Protein AF-A0A954LK54-F1 (afdb_monomer_lite)

Radius of gyration: 28.15 Å; chains: 1; bounding box: 48×77×93 Å

Structure (mmCIF, N/CA/C/O backbone):
data_AF-A0A954LK54-F1
#
_entry.id   AF-A0A954LK54-F1
#
loop_
_atom_site.group_PDB
_atom_site.id
_atom_site.type_symbol
_atom_site.label_atom_id
_atom_site.label_alt_id
_atom_site.label_comp_id
_atom_site.label_asym_id
_atom_site.label_entity_id
_atom_site.label_seq_id
_atom_site.pdbx_PDB_ins_code
_atom_site.Cartn_x
_atom_site.Cartn_y
_atom_site.Cartn_z
_atom_site.occupancy
_atom_site.B_iso_or_equiv
_atom_site.auth_seq_id
_atom_site.auth_comp_id
_atom_site.auth_asym_id
_atom_site.auth_atom_id
_atom_site.pdbx_PDB_model_num
ATOM 1 N N . MET A 1 1 ? 18.512 -19.298 -7.635 1.00 60.25 1 MET A N 1
ATOM 2 C CA . MET A 1 1 ? 17.999 -18.985 -6.277 1.00 60.25 1 MET A CA 1
ATOM 3 C C . MET A 1 1 ? 18.438 -17.614 -5.749 1.00 60.25 1 MET A C 1
ATOM 5 O O . MET A 1 1 ? 17.585 -16.906 -5.239 1.00 60.25 1 MET A O 1
ATOM 9 N N . LYS A 1 2 ? 19.701 -17.177 -5.917 1.00 61.19 2 LYS A N 1
ATOM 10 C CA . LYS A 1 2 ? 20.172 -15.851 -5.442 1.00 61.19 2 LYS A CA 1
ATOM 11 C C . LYS A 1 2 ? 19.396 -14.643 -6.014 1.00 61.19 2 LYS A C 1
ATOM 13 O O . LYS A 1 2 ? 19.168 -13.689 -5.288 1.00 61.19 2 LYS A O 1
ATOM 18 N N . ALA A 1 3 ? 18.924 -14.715 -7.264 1.00 64.56 3 ALA A N 1
ATOM 19 C CA . ALA A 1 3 ? 18.187 -13.621 -7.914 1.00 64.56 3 ALA A CA 1
ATOM 20 C C . ALA A 1 3 ? 16.801 -13.330 -7.298 1.00 64.56 3 ALA A C 1
ATOM 22 O O . ALA A 1 3 ? 16.331 -12.202 -7.368 1.00 64.56 3 ALA A O 1
ATOM 23 N N . LEU A 1 4 ? 16.160 -14.323 -6.669 1.00 76.50 4 LEU A N 1
ATOM 24 C CA . LEU A 1 4 ? 14.852 -14.148 -6.021 1.00 76.50 4 LEU A CA 1
ATOM 25 C C . LEU A 1 4 ? 14.972 -13.746 -4.546 1.00 76.50 4 LEU A C 1
ATOM 27 O O . LEU A 1 4 ? 14.024 -13.210 -3.984 1.00 76.50 4 LEU A O 1
ATOM 31 N N . ALA A 1 5 ? 16.135 -13.955 -3.924 1.00 85.19 5 ALA A N 1
ATOM 32 C CA . ALA A 1 5 ? 16.342 -13.639 -2.513 1.00 85.19 5 ALA A CA 1
ATOM 33 C C . ALA A 1 5 ? 16.221 -12.133 -2.234 1.00 85.19 5 ALA A C 1
ATOM 35 O O . ALA A 1 5 ? 15.639 -11.742 -1.227 1.00 85.19 5 ALA A O 1
ATOM 36 N N . LEU A 1 6 ? 16.726 -11.292 -3.143 1.00 87.31 6 LEU A N 1
ATOM 37 C CA . LEU A 1 6 ? 16.702 -9.842 -2.970 1.00 87.31 6 LEU A CA 1
ATOM 38 C C . LEU A 1 6 ? 15.274 -9.255 -3.078 1.00 87.31 6 LEU A C 1
ATOM 40 O O . LEU A 1 6 ? 14.872 -8.551 -2.153 1.00 87.31 6 LEU A O 1
ATOM 44 N N . PRO A 1 7 ? 14.451 -9.583 -4.098 1.00 87.00 7 PRO A N 1
ATOM 45 C CA . PRO A 1 7 ? 13.038 -9.190 -4.118 1.00 87.00 7 PRO A CA 1
ATOM 46 C C . PRO A 1 7 ? 12.243 -9.686 -2.906 1.00 87.00 7 PRO A C 1
ATOM 48 O O . PRO A 1 7 ? 11.434 -8.939 -2.360 1.00 87.00 7 PRO A O 1
ATOM 51 N N . ILE A 1 8 ? 12.489 -10.921 -2.451 1.00 88.12 8 ILE A N 1
ATOM 52 C CA . ILE A 1 8 ? 11.821 -11.477 -1.264 1.00 88.12 8 ILE A CA 1
ATOM 53 C C . ILE A 1 8 ? 12.203 -10.685 -0.008 1.00 88.12 8 ILE A C 1
ATOM 55 O O . ILE A 1 8 ? 11.331 -10.363 0.796 1.00 88.12 8 ILE A O 1
ATOM 59 N N . LEU A 1 9 ? 13.477 -10.314 0.145 1.00 90.31 9 LEU A N 1
ATOM 60 C CA . LEU A 1 9 ? 13.936 -9.473 1.251 1.00 90.31 9 LEU A CA 1
ATOM 61 C C . LEU A 1 9 ? 13.203 -8.121 1.269 1.00 90.31 9 LEU A C 1
ATOM 63 O O . LEU A 1 9 ? 12.693 -7.711 2.311 1.00 90.31 9 LEU A O 1
ATOM 67 N N . PHE A 1 10 ? 13.097 -7.449 0.118 1.00 88.56 10 PHE A N 1
ATOM 68 C CA . PHE A 1 10 ? 12.367 -6.181 0.008 1.00 88.56 10 PHE A CA 1
ATOM 69 C C . PHE A 1 10 ? 10.858 -6.340 0.238 1.00 88.56 10 PHE A C 1
ATOM 71 O O . PHE A 1 10 ? 10.233 -5.460 0.836 1.00 88.56 10 PHE A O 1
ATOM 78 N N . ALA A 1 11 ? 10.270 -7.465 -0.174 1.00 87.81 11 ALA A N 1
ATOM 79 C CA . ALA A 1 11 ? 8.874 -7.783 0.110 1.00 87.81 11 ALA A CA 1
ATOM 80 C C . ALA A 1 11 ? 8.631 -7.969 1.618 1.00 87.81 11 ALA A C 1
ATOM 82 O O . ALA A 1 11 ? 7.672 -7.415 2.155 1.00 87.81 11 ALA A O 1
ATOM 83 N N . ILE A 1 12 ? 9.530 -8.664 2.324 1.00 90.19 12 ILE A N 1
ATOM 84 C CA . ILE A 1 12 ? 9.482 -8.791 3.789 1.00 90.19 12 ILE A CA 1
ATOM 85 C C . ILE A 1 12 ? 9.647 -7.419 4.449 1.00 90.19 12 ILE A C 1
ATOM 87 O O . ILE A 1 12 ? 8.868 -7.073 5.334 1.00 90.19 12 ILE A O 1
ATOM 91 N N . GLY A 1 13 ? 10.605 -6.606 3.995 1.00 89.06 13 GLY A N 1
ATOM 92 C CA . GLY A 1 13 ? 10.783 -5.236 4.486 1.00 89.06 13 GLY A CA 1
ATOM 93 C C . GLY A 1 13 ? 9.519 -4.391 4.320 1.00 89.06 13 GLY A C 1
ATOM 94 O O . GLY A 1 13 ? 9.099 -3.701 5.246 1.00 89.06 13 GLY A O 1
ATOM 95 N N . THR A 1 14 ? 8.852 -4.519 3.174 1.00 87.56 14 THR A N 1
ATOM 96 C CA . THR A 1 14 ? 7.575 -3.855 2.895 1.00 87.56 14 THR A CA 1
ATOM 97 C C . THR A 1 14 ? 6.485 -4.338 3.855 1.00 87.56 14 THR A C 1
ATOM 99 O O . THR A 1 14 ? 5.801 -3.513 4.461 1.00 87.56 14 THR A O 1
ATOM 102 N N . ALA A 1 15 ? 6.362 -5.651 4.068 1.00 86.69 15 ALA A N 1
ATOM 103 C CA . ALA A 1 15 ? 5.414 -6.218 5.026 1.00 86.69 15 ALA A CA 1
ATOM 104 C C . ALA A 1 15 ? 5.668 -5.723 6.462 1.00 86.69 15 ALA A C 1
ATOM 106 O O . ALA A 1 15 ? 4.717 -5.403 7.172 1.00 86.69 15 ALA A O 1
ATOM 107 N N . LEU A 1 16 ? 6.932 -5.588 6.877 1.00 88.88 16 LEU A N 1
ATOM 108 C CA . LEU A 1 16 ? 7.299 -5.044 8.187 1.00 88.88 16 LEU A CA 1
ATOM 109 C C . LEU A 1 16 ? 6.927 -3.562 8.318 1.00 88.88 16 LEU A C 1
ATOM 111 O O . LEU A 1 16 ? 6.295 -3.176 9.302 1.00 88.88 16 LEU A O 1
ATOM 115 N N . CYS A 1 17 ? 7.261 -2.735 7.324 1.00 89.00 17 CYS A N 1
ATOM 116 C CA . CYS A 1 17 ? 6.918 -1.311 7.325 1.00 89.00 17 CYS A CA 1
ATOM 117 C C . CYS A 1 17 ? 5.400 -1.094 7.413 1.00 89.00 17 CYS A C 1
ATOM 119 O O . CYS A 1 17 ? 4.932 -0.316 8.247 1.00 89.00 17 CYS A O 1
ATOM 121 N N . TRP A 1 18 ? 4.622 -1.815 6.604 1.00 85.88 18 TRP A N 1
ATOM 122 C CA . TRP A 1 18 ? 3.161 -1.720 6.612 1.00 85.88 18 TRP A CA 1
ATOM 123 C C . TRP A 1 18 ? 2.516 -2.366 7.845 1.00 85.88 18 TRP A C 1
ATOM 125 O O . TRP A 1 18 ? 1.518 -1.853 8.350 1.00 85.88 18 TRP A O 1
AT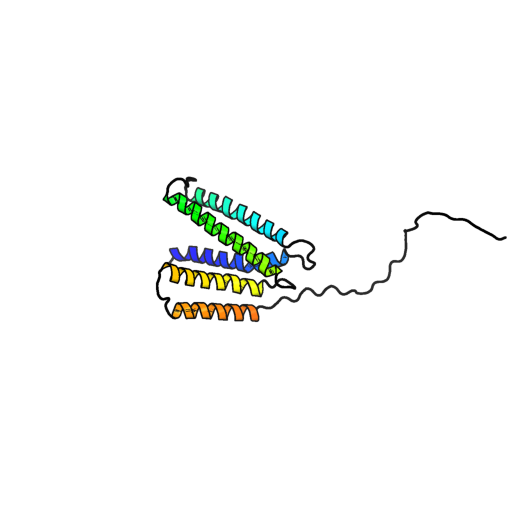OM 135 N N . GLY A 1 19 ? 3.098 -3.436 8.388 1.00 83.44 19 GLY A N 1
ATOM 136 C CA . GLY A 1 19 ? 2.654 -4.029 9.651 1.00 83.44 19 GLY A CA 1
ATOM 137 C C . GLY A 1 19 ? 2.826 -3.068 10.834 1.00 83.44 19 GLY A C 1
ATOM 138 O O . GLY A 1 19 ? 1.915 -2.904 11.647 1.00 83.44 19 GLY A O 1
ATOM 139 N N . CYS A 1 20 ? 3.959 -2.362 10.895 1.00 85.50 20 CYS A N 1
ATOM 140 C CA . CYS A 1 20 ? 4.243 -1.358 11.925 1.00 85.50 20 CYS A CA 1
ATOM 141 C C . CYS A 1 20 ? 3.481 -0.036 11.724 1.00 85.50 20 CYS A C 1
ATOM 143 O O . CYS A 1 20 ? 3.286 0.712 12.686 1.00 85.50 20 CYS A O 1
ATOM 145 N N . TYR A 1 21 ? 3.022 0.255 10.504 1.00 84.19 21 TYR A N 1
ATOM 146 C CA . TYR A 1 21 ? 2.306 1.490 10.176 1.00 84.19 21 TYR A CA 1
ATOM 147 C C . TYR A 1 21 ? 1.036 1.682 11.023 1.00 84.19 21 TYR A C 1
ATOM 149 O O . TYR A 1 21 ? 0.820 2.766 11.566 1.00 84.19 21 TYR A O 1
ATOM 157 N N . GLY A 1 22 ? 0.215 0.637 11.194 1.00 78.88 22 GLY A N 1
ATOM 158 C CA . GLY A 1 22 ? -1.038 0.719 11.959 1.00 78.88 22 GLY A CA 1
ATOM 159 C C . GLY A 1 22 ? -0.851 1.196 13.406 1.00 78.88 22 GLY A C 1
ATOM 160 O O . GLY A 1 22 ? -1.478 2.185 13.794 1.00 78.88 22 GLY A O 1
ATOM 161 N N . PRO A 1 23 ? 0.024 0.555 14.201 1.00 80.81 23 PRO A N 1
ATOM 162 C CA . PRO A 1 23 ? 0.375 1.020 15.543 1.00 80.81 23 PRO A CA 1
ATOM 163 C C . PRO A 1 23 ? 0.960 2.440 15.585 1.00 80.81 23 PRO A C 1
ATOM 165 O O . PRO A 1 23 ? 0.598 3.221 16.466 1.00 80.81 23 PRO A O 1
ATOM 168 N N . VAL A 1 24 ? 1.837 2.799 14.640 1.00 84.00 24 VAL A N 1
ATOM 169 C CA . VAL A 1 24 ? 2.466 4.133 14.586 1.00 84.00 24 VAL A CA 1
ATOM 170 C C . VAL A 1 24 ? 1.426 5.225 14.319 1.00 84.00 24 VAL A C 1
ATOM 172 O O . VAL A 1 24 ? 1.380 6.219 15.045 1.00 84.00 24 VAL A O 1
ATOM 175 N N . ILE A 1 25 ? 0.530 5.021 13.351 1.00 79.25 25 ILE A N 1
ATOM 176 C CA . ILE A 1 25 ? -0.571 5.957 13.078 1.00 79.25 25 ILE A CA 1
ATOM 177 C C . ILE A 1 25 ? -1.613 5.967 14.191 1.00 79.25 25 ILE A C 1
ATOM 179 O O . ILE A 1 25 ? -2.191 7.018 14.467 1.00 79.25 25 ILE A O 1
ATOM 183 N N . GLY A 1 26 ? -1.819 4.843 14.876 1.00 76.81 26 GLY A N 1
ATOM 184 C CA . GLY A 1 26 ? -2.617 4.798 16.098 1.00 76.81 26 GLY A CA 1
ATOM 185 C C . GLY A 1 26 ? -2.105 5.781 17.156 1.00 76.81 26 GLY A C 1
ATOM 186 O O . GLY A 1 26 ? -2.903 6.528 17.714 1.00 76.81 26 GLY A O 1
ATOM 187 N N . LYS A 1 27 ? -0.783 5.852 17.372 1.00 77.31 27 LYS A N 1
ATOM 188 C CA . LYS A 1 27 ? -0.157 6.818 18.300 1.00 77.31 27 LYS A CA 1
ATOM 189 C C . LYS A 1 27 ? -0.237 8.267 17.818 1.00 77.31 27 LYS A C 1
ATOM 191 O O . LYS A 1 27 ? -0.332 9.174 18.636 1.00 77.31 27 LYS A O 1
ATOM 196 N N . ALA A 1 28 ? -0.203 8.489 16.506 1.00 76.31 28 ALA A N 1
ATOM 197 C CA . ALA A 1 28 ? -0.348 9.820 15.916 1.00 76.31 28 ALA A CA 1
ATOM 198 C C . ALA A 1 28 ? -1.791 10.357 15.974 1.00 76.31 28 ALA A C 1
ATOM 200 O O . ALA A 1 28 ? -2.043 11.480 15.546 1.00 76.31 28 ALA A O 1
ATOM 201 N N . ARG A 1 29 ? -2.757 9.567 16.460 1.00 73.31 29 ARG A N 1
ATOM 202 C CA . ARG A 1 29 ? -4.143 9.994 16.667 1.00 73.31 29 ARG A CA 1
ATOM 203 C C . ARG A 1 29 ? -4.358 10.322 18.138 1.00 73.31 29 ARG A C 1
ATOM 205 O O . ARG A 1 29 ? -4.039 9.523 19.012 1.00 73.31 29 ARG A O 1
ATOM 212 N N . HIS A 1 30 ? -4.942 11.485 18.415 1.00 65.75 30 HIS A N 1
ATOM 213 C CA . HIS A 1 30 ? -5.238 11.872 19.790 1.00 65.75 30 HIS A CA 1
ATOM 214 C C . HIS A 1 30 ? -6.535 11.210 20.289 1.00 65.75 30 HIS A C 1
ATOM 216 O O . HIS A 1 30 ? -7.567 11.371 19.628 1.00 65.75 30 HIS A O 1
ATOM 222 N N . PRO A 1 31 ? -6.537 10.535 21.458 1.00 64.75 31 PRO A N 1
ATOM 223 C CA . PRO A 1 31 ? -7.731 9.889 22.017 1.00 64.75 31 PRO A CA 1
ATOM 224 C C . PRO A 1 31 ? -8.896 10.862 22.233 1.00 64.75 31 PRO A C 1
ATOM 226 O O . PRO A 1 31 ? -10.047 10.532 21.970 1.00 64.75 31 PRO A O 1
ATOM 229 N N . GLU A 1 32 ? -8.583 12.088 22.651 1.00 65.69 32 GLU A N 1
ATOM 230 C CA . GLU A 1 32 ? -9.567 13.148 22.920 1.00 65.69 32 GLU A CA 1
ATOM 231 C C . GLU A 1 32 ? -9.931 13.975 21.674 1.00 65.69 32 GLU A C 1
ATOM 233 O O . GLU A 1 32 ? -10.552 15.025 21.792 1.00 65.69 32 GLU A O 1
ATOM 238 N N . LYS A 1 33 ? -9.520 13.542 20.470 1.00 68.38 33 LYS A N 1
ATOM 239 C CA . LYS A 1 33 ? -9.789 14.236 19.193 1.00 68.38 33 LYS A CA 1
ATOM 240 C C . LYS A 1 33 ? -9.400 15.732 19.186 1.00 68.38 33 LYS A C 1
ATOM 242 O O . LYS A 1 33 ? -10.011 16.519 18.472 1.00 68.38 33 LYS A 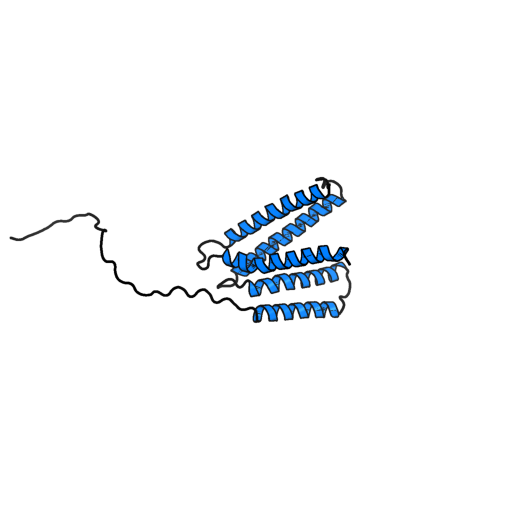O 1
ATOM 247 N N . LEU A 1 34 ? -8.345 16.118 19.921 1.00 66.81 34 LEU A N 1
ATOM 248 C CA . LEU A 1 34 ? -7.868 17.513 20.027 1.00 66.81 34 LEU A CA 1
ATOM 249 C C . LEU A 1 34 ? -7.463 18.139 18.684 1.00 66.81 34 LEU A C 1
ATOM 251 O O . LEU A 1 34 ? -7.371 19.357 18.558 1.00 66.81 34 LEU A O 1
ATOM 255 N N . TYR A 1 35 ? -7.180 17.317 17.675 1.00 70.50 35 TYR A N 1
ATOM 256 C CA . TYR A 1 35 ? -6.902 17.775 16.325 1.00 70.50 35 TYR A CA 1
ATOM 257 C C . TYR A 1 35 ? -7.491 16.835 15.285 1.00 70.50 35 TYR A C 1
ATOM 259 O O . TYR A 1 35 ? -7.682 15.639 15.514 1.00 70.50 35 TYR A O 1
ATOM 267 N N . SER A 1 36 ? -7.731 17.403 14.104 1.00 72.50 36 SER A N 1
ATOM 268 C CA . SER A 1 36 ? -8.226 16.652 12.965 1.00 72.50 36 SER A CA 1
ATOM 269 C C . SER A 1 36 ? -7.244 15.543 12.559 1.00 72.50 36 SER A C 1
ATOM 271 O O . SER A 1 36 ? -6.036 15.784 12.473 1.00 72.50 36 SER A O 1
ATOM 273 N N . PRO A 1 37 ? -7.743 14.345 12.224 1.00 70.19 37 PRO A N 1
ATOM 274 C CA . PRO A 1 37 ? -6.945 13.237 11.689 1.00 70.19 37 PRO A CA 1
ATOM 275 C C . PRO A 1 37 ? -6.239 13.553 10.365 1.00 70.19 37 PRO A C 1
ATOM 277 O O . PRO A 1 37 ? -5.345 12.811 9.954 1.00 70.19 37 PRO A O 1
ATOM 280 N N . PHE A 1 38 ? -6.598 14.662 9.713 1.00 77.88 38 PHE A N 1
ATOM 281 C CA . PHE A 1 38 ? -5.883 15.148 8.542 1.00 77.88 38 PHE A CA 1
ATOM 282 C C . PHE A 1 38 ? -4.489 15.697 8.881 1.00 77.88 38 PHE A C 1
ATOM 284 O O . PHE A 1 38 ? -3.634 15.705 8.004 1.00 77.88 38 PHE A O 1
ATOM 291 N N . LYS A 1 39 ? -4.193 16.081 10.137 1.00 80.62 39 LYS A N 1
ATOM 292 C CA . LYS A 1 39 ? -2.823 16.473 10.534 1.00 80.62 39 LYS A CA 1
ATOM 293 C C . LYS A 1 39 ? -1.820 15.320 10.336 1.00 80.62 39 LYS A C 1
ATOM 295 O O . LYS A 1 39 ? -0.850 15.514 9.606 1.00 80.62 39 LYS A O 1
ATOM 300 N N . PRO A 1 40 ? -2.049 14.114 10.897 1.00 81.62 40 PRO A N 1
ATOM 301 C CA . PRO A 1 40 ? -1.237 12.939 10.574 1.00 81.62 40 PRO A CA 1
ATOM 302 C C . PRO A 1 40 ? -1.230 12.585 9.082 1.00 81.62 40 PRO A C 1
ATOM 304 O O . PRO A 1 40 ? -0.194 12.177 8.565 1.00 81.62 40 PRO A O 1
ATOM 307 N N . TYR A 1 41 ? -2.353 12.774 8.378 1.00 83.19 41 TYR A N 1
ATOM 308 C CA . TYR A 1 41 ? -2.440 12.521 6.934 1.00 83.19 41 TYR A CA 1
ATOM 309 C C . TYR A 1 41 ? -1.507 13.417 6.112 1.00 83.19 41 TYR A C 1
ATOM 311 O O . TYR A 1 41 ? -0.814 12.926 5.224 1.00 83.19 41 TYR A O 1
ATOM 319 N N . VAL A 1 42 ? -1.417 14.707 6.447 1.00 85.25 42 VAL A N 1
ATOM 320 C CA . VAL A 1 42 ? -0.440 15.618 5.831 1.00 85.25 42 VAL A CA 1
ATOM 321 C C . VAL A 1 42 ? 0.986 15.123 6.083 1.00 85.25 42 VAL A C 1
ATOM 323 O O . VAL A 1 42 ? 1.791 15.109 5.158 1.00 85.25 42 VAL A O 1
ATOM 326 N N . GLY A 1 43 ? 1.284 14.640 7.294 1.00 85.75 43 GLY A N 1
ATOM 327 C CA . GLY A 1 43 ? 2.580 14.027 7.610 1.00 85.75 43 GLY A CA 1
ATOM 328 C C . GLY A 1 43 ? 2.906 12.812 6.732 1.00 85.75 43 GLY A C 1
ATOM 329 O O . GLY A 1 43 ? 4.026 12.701 6.234 1.00 85.75 43 GLY A O 1
ATOM 330 N N . ILE A 1 44 ? 1.921 11.943 6.475 1.00 86.88 44 ILE A N 1
ATOM 331 C CA . ILE A 1 44 ? 2.059 10.817 5.534 1.00 86.88 44 ILE A CA 1
ATOM 332 C C . ILE A 1 44 ? 2.343 11.334 4.117 1.00 86.88 44 ILE A C 1
ATOM 334 O O . ILE A 1 44 ? 3.259 10.843 3.460 1.00 86.88 44 ILE A O 1
ATOM 338 N N . GLY A 1 45 ? 1.599 12.347 3.662 1.00 85.81 45 GLY A N 1
ATOM 339 C CA . GLY A 1 45 ? 1.781 12.948 2.339 1.00 85.81 45 GLY A CA 1
ATOM 340 C C . GLY A 1 45 ? 3.173 13.553 2.140 1.00 85.81 45 GLY A C 1
ATOM 341 O O . GLY A 1 45 ? 3.809 13.304 1.118 1.00 85.81 45 GLY A O 1
ATOM 342 N N . VAL A 1 46 ? 3.689 14.281 3.134 1.00 88.12 46 VAL A N 1
ATOM 343 C CA . VAL A 1 46 ? 5.056 14.830 3.102 1.00 88.12 46 VAL A CA 1
ATOM 344 C C . VAL A 1 46 ? 6.091 13.707 3.058 1.00 88.12 46 VAL A C 1
ATOM 346 O O . VAL A 1 46 ? 7.017 13.768 2.253 1.00 88.12 46 VAL A O 1
ATOM 349 N N . ALA A 1 47 ? 5.925 12.658 3.868 1.00 87.19 47 ALA A N 1
ATOM 350 C CA . ALA A 1 47 ? 6.826 11.509 3.837 1.00 87.19 47 ALA A CA 1
ATOM 351 C C . ALA A 1 47 ? 6.830 10.823 2.460 1.00 87.19 47 ALA A C 1
ATOM 353 O O . ALA A 1 47 ? 7.897 10.472 1.959 1.00 87.19 47 ALA A O 1
ATOM 354 N N . TYR A 1 48 ? 5.663 10.681 1.822 1.00 87.25 48 TYR A N 1
ATOM 355 C CA . TYR A 1 48 ? 5.553 10.131 0.469 1.00 87.25 48 TYR A CA 1
ATOM 356 C C . TYR A 1 48 ? 6.246 11.020 -0.558 1.00 87.25 48 TYR A C 1
ATOM 358 O O . TYR A 1 48 ? 7.005 10.499 -1.367 1.00 87.25 48 TYR A O 1
ATOM 366 N N . LEU A 1 49 ? 6.055 12.340 -0.501 1.00 87.25 49 LEU A N 1
ATOM 367 C CA . LEU A 1 49 ? 6.745 13.274 -1.392 1.00 87.25 49 LEU A CA 1
ATOM 368 C C . LEU A 1 49 ? 8.265 13.137 -1.249 1.00 87.25 49 LEU A C 1
ATOM 370 O O . LEU A 1 49 ? 8.963 12.954 -2.240 1.00 87.25 49 LEU A O 1
ATOM 374 N N . VAL A 1 50 ? 8.777 13.180 -0.018 1.00 89.19 50 VAL A N 1
ATOM 375 C CA . VAL A 1 50 ? 10.219 13.128 0.241 1.00 89.19 50 VAL A CA 1
ATOM 376 C C . VAL A 1 50 ? 10.798 11.786 -0.207 1.00 89.19 50 VAL A C 1
ATOM 378 O O . VAL A 1 50 ? 11.750 11.753 -0.981 1.00 89.19 50 VAL A O 1
ATOM 381 N N . ILE A 1 51 ? 10.224 10.668 0.233 1.00 87.56 51 ILE A N 1
ATOM 382 C CA . ILE A 1 51 ? 10.796 9.346 -0.045 1.00 87.56 51 ILE A CA 1
ATOM 383 C C . ILE A 1 51 ? 10.604 8.956 -1.513 1.00 87.56 51 ILE A C 1
ATOM 385 O O . ILE A 1 51 ? 11.545 8.459 -2.126 1.00 87.56 51 ILE A O 1
ATOM 389 N N . ALA A 1 52 ? 9.425 9.187 -2.099 1.00 85.50 52 ALA A N 1
ATOM 390 C CA . ALA A 1 52 ? 9.166 8.793 -3.483 1.00 85.50 52 ALA A CA 1
ATOM 391 C C . ALA A 1 52 ? 9.968 9.642 -4.473 1.00 85.50 52 ALA A C 1
ATOM 393 O O . ALA A 1 52 ? 10.533 9.091 -5.416 1.00 85.50 52 ALA A O 1
ATOM 394 N N . VAL A 1 53 ? 10.063 10.958 -4.244 1.00 85.38 53 VAL A N 1
ATOM 395 C CA . VAL A 1 53 ? 10.845 11.839 -5.117 1.00 85.38 53 VAL A CA 1
ATOM 396 C C . VAL A 1 53 ? 12.330 11.599 -4.878 1.00 85.38 53 VAL A C 1
ATOM 398 O O . VAL A 1 53 ? 12.998 11.065 -5.755 1.00 85.38 53 VAL A O 1
ATOM 401 N N . PHE A 1 54 ? 12.867 11.903 -3.693 1.00 88.19 54 PHE A N 1
ATOM 402 C CA . PHE A 1 54 ? 14.318 11.827 -3.481 1.00 88.19 54 PHE A CA 1
ATOM 403 C C . PHE A 1 54 ? 14.860 10.398 -3.550 1.00 88.19 54 PHE A C 1
ATOM 405 O O . PHE A 1 54 ? 15.943 10.194 -4.093 1.00 88.19 54 PHE A O 1
ATOM 412 N N . GLY A 1 55 ? 14.116 9.405 -3.057 1.00 85.94 55 GLY A N 1
ATOM 413 C CA . GLY A 1 55 ? 14.505 8.000 -3.176 1.00 85.94 55 GLY A CA 1
ATOM 414 C C . GLY A 1 55 ? 14.513 7.524 -4.629 1.00 85.94 55 GLY A C 1
ATOM 415 O O . GLY A 1 55 ? 15.467 6.870 -5.047 1.00 85.94 55 GLY A O 1
ATOM 416 N N . GLY A 1 56 ? 13.503 7.909 -5.418 1.00 83.31 56 GLY A N 1
ATOM 417 C CA . GLY A 1 56 ? 13.464 7.632 -6.854 1.00 83.31 56 GLY A CA 1
ATOM 418 C C . GLY A 1 56 ? 14.643 8.266 -7.591 1.00 83.31 56 GLY A C 1
ATOM 419 O O .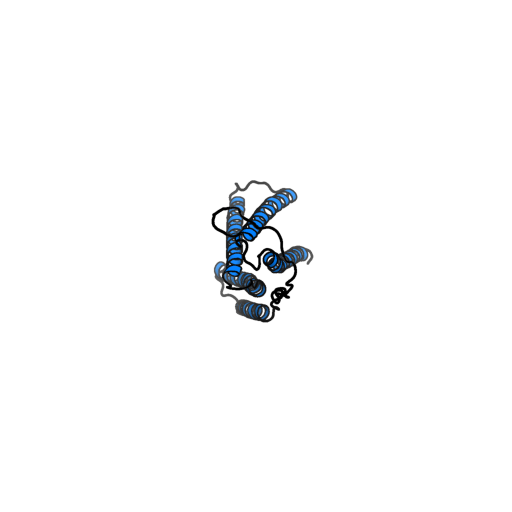 GLY A 1 56 ? 15.361 7.573 -8.309 1.00 83.31 56 GLY A O 1
ATOM 420 N N . LEU A 1 57 ? 14.907 9.553 -7.342 1.00 85.62 57 LEU A N 1
ATOM 421 C CA . LEU A 1 57 ? 16.015 10.275 -7.975 1.00 85.62 57 LEU A CA 1
ATOM 422 C C . LEU A 1 57 ? 17.384 9.706 -7.591 1.00 85.62 57 LEU A C 1
ATOM 424 O O . LEU A 1 57 ? 18.253 9.572 -8.449 1.00 85.62 57 LEU A O 1
ATOM 428 N N . ALA A 1 58 ? 17.575 9.334 -6.323 1.00 86.25 58 ALA A N 1
ATOM 429 C CA . ALA A 1 58 ? 18.806 8.695 -5.872 1.00 86.25 58 ALA A CA 1
ATOM 430 C C . ALA A 1 58 ? 19.030 7.353 -6.584 1.00 86.25 58 ALA A C 1
ATOM 432 O O . ALA A 1 58 ? 20.133 7.085 -7.053 1.00 86.25 58 ALA A O 1
ATOM 433 N N . MET A 1 59 ? 17.986 6.530 -6.723 1.00 84.50 59 MET A N 1
ATOM 434 C CA . MET A 1 59 ? 18.084 5.250 -7.432 1.00 84.50 59 MET A CA 1
ATOM 435 C C . MET A 1 59 ? 18.331 5.421 -8.934 1.00 84.50 59 MET A C 1
ATOM 437 O O . MET A 1 59 ? 19.097 4.645 -9.504 1.00 84.50 59 MET A O 1
ATOM 441 N N . MET A 1 60 ? 17.747 6.442 -9.569 1.00 83.38 60 MET A N 1
ATOM 442 C CA . MET A 1 60 ? 18.068 6.798 -10.957 1.00 83.38 60 MET A CA 1
ATOM 443 C C . MET A 1 60 ? 19.542 7.193 -11.094 1.00 83.38 60 MET A C 1
ATOM 445 O O . MET A 1 60 ? 20.231 6.678 -11.970 1.00 83.38 60 MET A O 1
ATOM 449 N N . ALA A 1 61 ? 20.055 8.021 -10.179 1.00 83.56 61 ALA A N 1
ATOM 450 C CA . ALA A 1 61 ? 21.459 8.424 -10.174 1.00 83.56 61 ALA A CA 1
ATOM 451 C C . ALA A 1 61 ? 22.413 7.231 -9.969 1.00 83.56 61 ALA A C 1
ATOM 453 O O . ALA A 1 61 ? 23.407 7.120 -10.684 1.00 83.56 61 ALA A O 1
ATOM 454 N N . PHE A 1 62 ? 22.104 6.307 -9.050 1.00 85.38 62 PHE A N 1
ATOM 455 C CA . PHE A 1 62 ? 22.916 5.102 -8.826 1.00 85.38 62 PHE A CA 1
ATOM 456 C C . PHE A 1 62 ? 22.915 4.136 -10.016 1.00 85.38 62 PHE A C 1
ATOM 458 O O . PHE A 1 62 ? 23.919 3.467 -10.251 1.00 85.38 62 PHE A O 1
ATOM 465 N N . ASN A 1 63 ? 21.815 4.072 -10.767 1.00 82.81 63 ASN A N 1
ATOM 466 C CA . ASN A 1 63 ? 21.706 3.233 -11.961 1.00 82.81 63 ASN A CA 1
ATOM 467 C C . ASN A 1 63 ? 22.203 3.925 -13.243 1.00 82.81 63 ASN A C 1
ATOM 469 O O . ASN A 1 63 ? 22.212 3.291 -14.296 1.00 82.81 63 ASN A O 1
ATOM 473 N N . GLY A 1 64 ? 22.625 5.193 -13.171 1.00 79.25 64 GLY A N 1
ATOM 474 C CA . GLY A 1 64 ? 23.073 5.967 -14.333 1.00 79.25 64 GLY A CA 1
ATOM 475 C C . GLY A 1 64 ? 21.948 6.344 -15.303 1.00 79.25 64 GLY A C 1
ATOM 476 O O . GLY A 1 64 ? 22.209 6.528 -16.490 1.00 79.25 64 GLY A O 1
ATOM 477 N N . ASP A 1 65 ? 20.708 6.427 -14.819 1.00 77.81 65 ASP A N 1
ATOM 478 C CA . ASP A 1 65 ? 19.535 6.729 -15.638 1.00 77.81 65 ASP A CA 1
ATOM 479 C C . ASP A 1 65 ? 19.404 8.237 -15.914 1.00 77.81 65 ASP A C 1
ATOM 481 O O . ASP A 1 65 ? 19.840 9.090 -15.134 1.00 77.81 65 ASP A O 1
ATOM 485 N N . SER A 1 66 ? 18.785 8.573 -17.041 1.00 74.75 66 SER A N 1
ATOM 486 C CA . SER A 1 66 ? 18.558 9.954 -17.458 1.00 74.75 66 SER A CA 1
ATOM 487 C C . SER A 1 66 ? 17.207 10.467 -16.960 1.00 74.75 66 SER A C 1
ATOM 489 O O . SER A 1 66 ? 16.221 9.741 -16.925 1.00 74.75 66 SER A O 1
ATOM 491 N N . PHE A 1 67 ? 17.122 11.765 -16.669 1.00 66.81 67 PHE A N 1
ATOM 492 C CA . PHE A 1 67 ? 15.858 12.452 -16.367 1.00 66.81 67 PHE A CA 1
ATOM 493 C C . PHE A 1 67 ? 14.991 12.720 -17.612 1.00 66.81 67 PHE A C 1
ATOM 495 O O . PHE A 1 67 ? 14.073 13.541 -17.571 1.00 66.81 67 PHE A O 1
ATOM 502 N N . SER A 1 68 ? 15.290 12.074 -18.741 1.00 68.69 68 SER A N 1
ATOM 503 C CA . SER A 1 68 ? 14.479 12.200 -19.946 1.00 68.69 68 SER A CA 1
ATOM 504 C C . SER A 1 68 ? 13.245 11.315 -19.808 1.00 68.69 68 SER A C 1
ATOM 506 O O . SER A 1 68 ? 13.353 10.106 -19.646 1.00 68.69 68 SER A O 1
ATOM 508 N N . PHE A 1 69 ? 12.062 11.922 -19.890 1.00 65.88 69 PHE A N 1
ATOM 509 C CA . PHE A 1 69 ? 10.784 11.211 -20.039 1.00 65.88 69 PHE A CA 1
ATOM 510 C C . PHE A 1 69 ? 10.189 11.410 -21.444 1.00 65.88 69 PHE A C 1
ATOM 512 O O . PHE A 1 69 ? 9.003 11.179 -21.669 1.00 65.88 69 PHE A O 1
ATOM 519 N N . THR A 1 70 ? 11.012 11.900 -22.373 1.00 57.84 70 THR A N 1
ATOM 520 C CA . THR A 1 70 ? 10.591 12.501 -23.647 1.00 57.84 70 THR A CA 1
ATOM 521 C C . THR A 1 70 ? 10.407 11.473 -24.766 1.00 57.84 70 THR A C 1
ATOM 523 O O . THR A 1 70 ? 9.639 11.705 -25.696 1.00 57.84 70 THR A O 1
ATOM 526 N N . GLU A 1 71 ? 11.074 10.322 -24.666 1.00 63.09 71 GLU A N 1
ATOM 527 C CA . GLU A 1 71 ? 10.910 9.183 -25.574 1.00 63.09 71 GLU A CA 1
ATOM 528 C C . GLU A 1 71 ? 9.559 8.485 -25.318 1.00 63.09 71 GLU A C 1
ATOM 530 O O . GLU A 1 71 ? 9.112 8.372 -24.172 1.00 63.09 71 GLU A O 1
ATOM 535 N N . THR A 1 72 ? 8.898 7.977 -26.365 1.00 60.72 72 THR A N 1
ATOM 536 C CA . THR A 1 72 ? 7.524 7.436 -26.280 1.00 60.72 72 THR A CA 1
ATOM 537 C C . THR A 1 72 ? 7.387 6.326 -25.228 1.00 60.72 72 THR A C 1
ATOM 539 O O . THR A 1 72 ? 6.397 6.290 -24.500 1.00 60.72 72 THR A O 1
ATOM 542 N N . GLU A 1 73 ? 8.405 5.479 -25.058 1.00 62.16 73 GLU A N 1
ATOM 543 C CA . GLU A 1 73 ? 8.427 4.432 -24.025 1.00 62.16 73 GLU A CA 1
ATOM 544 C C . GLU A 1 73 ? 8.681 4.979 -22.607 1.00 62.16 73 GLU A C 1
ATOM 546 O O . GLU A 1 73 ? 8.076 4.503 -21.645 1.00 62.16 73 GLU A O 1
ATOM 551 N N . GLN A 1 74 ? 9.495 6.029 -22.455 1.00 66.19 74 GLN A N 1
ATOM 552 C CA . GLN A 1 74 ? 9.749 6.665 -21.153 1.00 66.19 74 GLN A CA 1
ATOM 553 C C . GLN A 1 74 ? 8.544 7.489 -20.674 1.00 66.19 74 GLN A C 1
ATOM 555 O O . GLN A 1 74 ? 8.255 7.537 -19.475 1.00 66.19 74 GLN A O 1
ATOM 560 N N . SER A 1 75 ? 7.766 8.056 -21.602 1.00 68.56 75 SER A N 1
ATOM 561 C CA . SER A 1 75 ? 6.522 8.766 -21.279 1.00 68.56 75 SER A CA 1
ATOM 562 C C . SER A 1 75 ? 5.485 7.848 -20.614 1.00 68.56 75 SER A C 1
ATOM 564 O O . SER A 1 75 ? 4.780 8.254 -19.686 1.00 68.56 75 SER A O 1
ATOM 566 N N . ARG A 1 76 ? 5.451 6.564 -21.006 1.00 74.62 76 ARG A N 1
ATOM 567 C CA . ARG A 1 76 ? 4.584 5.548 -20.391 1.00 74.62 76 ARG A CA 1
ATOM 568 C C . ARG A 1 76 ? 4.985 5.293 -18.943 1.00 74.62 76 ARG A C 1
ATOM 570 O O . ARG A 1 76 ? 4.100 5.169 -18.101 1.00 74.62 76 ARG A O 1
ATOM 577 N N . ALA A 1 77 ? 6.283 5.259 -18.636 1.00 76.75 77 ALA A N 1
ATOM 578 C CA . ALA A 1 77 ? 6.763 5.110 -17.263 1.00 76.75 77 ALA A CA 1
ATOM 579 C C . ALA A 1 77 ? 6.291 6.273 -16.375 1.00 76.75 77 ALA A C 1
ATOM 581 O O . ALA A 1 77 ? 5.791 6.036 -15.275 1.00 76.75 77 ALA A O 1
ATOM 582 N N . GLY A 1 78 ? 6.349 7.509 -16.884 1.00 78.31 78 GLY A N 1
ATOM 583 C CA . GLY A 1 78 ? 5.821 8.687 -16.190 1.00 78.31 78 GLY A CA 1
ATOM 584 C C . GLY A 1 78 ? 4.308 8.615 -15.953 1.00 78.31 78 GLY A C 1
ATOM 585 O O . GLY A 1 78 ? 3.846 8.826 -14.832 1.00 78.31 78 GLY A O 1
ATOM 586 N N . ILE A 1 79 ? 3.530 8.251 -16.978 1.00 83.69 79 ILE A N 1
ATOM 587 C CA . ILE A 1 79 ? 2.061 8.172 -16.891 1.00 83.69 79 ILE A CA 1
ATOM 588 C C . ILE A 1 79 ? 1.615 7.060 -15.934 1.00 83.69 79 ILE A C 1
ATOM 590 O O . ILE A 1 79 ? 0.798 7.303 -15.045 1.00 83.69 79 ILE A O 1
ATOM 594 N N . TRP A 1 80 ? 2.148 5.844 -16.083 1.00 83.12 80 TRP A N 1
ATOM 595 C CA . TRP A 1 80 ? 1.788 4.717 -15.217 1.00 83.12 80 TRP A CA 1
ATOM 596 C C . TRP A 1 80 ? 2.312 4.898 -13.794 1.00 83.12 80 TRP A C 1
ATOM 598 O O . TRP A 1 80 ? 1.613 4.539 -12.847 1.00 83.12 80 TRP A O 1
ATOM 608 N N . GLY A 1 81 ? 3.491 5.507 -13.630 1.00 83.69 81 GLY A N 1
ATOM 609 C CA . GLY A 1 81 ? 4.020 5.895 -12.325 1.00 83.69 81 GLY A CA 1
ATOM 610 C C . GLY A 1 81 ? 3.114 6.906 -11.622 1.00 83.69 81 GLY A C 1
ATOM 611 O O . GLY A 1 81 ? 2.752 6.707 -10.463 1.00 83.69 81 GLY A O 1
ATOM 612 N N . PHE A 1 82 ? 2.664 7.943 -12.333 1.00 85.62 82 PHE A N 1
ATOM 613 C CA . PHE A 1 82 ? 1.737 8.939 -11.796 1.00 85.62 82 PHE A CA 1
ATOM 614 C C . PHE A 1 82 ? 0.360 8.347 -11.471 1.00 85.62 82 PHE A C 1
ATOM 616 O O . PHE A 1 82 ? -0.197 8.616 -10.403 1.00 85.62 82 PHE A O 1
ATOM 623 N N . LEU A 1 83 ? -0.186 7.504 -12.352 1.00 86.88 83 LEU A N 1
ATOM 624 C CA . LEU A 1 83 ? -1.464 6.833 -12.118 1.00 86.88 83 LEU A CA 1
ATOM 625 C C . LEU A 1 83 ? -1.379 5.880 -10.917 1.00 86.88 83 LEU A C 1
ATOM 627 O O . LEU A 1 83 ? -2.256 5.899 -10.053 1.00 86.88 83 LEU A O 1
ATOM 631 N N . GLY A 1 84 ? -0.295 5.106 -10.816 1.00 85.00 84 GLY A N 1
ATOM 632 C CA . GLY A 1 84 ? -0.011 4.256 -9.661 1.00 85.00 84 GLY A CA 1
ATOM 633 C C . GLY A 1 84 ? 0.120 5.065 -8.367 1.00 85.00 84 GLY A C 1
ATOM 634 O O . GLY A 1 84 ? -0.497 4.718 -7.360 1.00 85.00 84 GLY A O 1
ATOM 635 N N . GLY A 1 85 ? 0.839 6.190 -8.406 1.00 84.56 85 GLY A N 1
ATOM 636 C CA . GLY A 1 85 ? 0.955 7.118 -7.278 1.00 84.56 85 GLY A CA 1
ATOM 637 C C . GLY A 1 85 ? -0.387 7.724 -6.864 1.00 84.56 85 GLY A C 1
ATOM 638 O O . GLY A 1 85 ? -0.685 7.809 -5.673 1.00 84.56 85 GLY A O 1
ATOM 639 N N . THR A 1 86 ? -1.239 8.065 -7.831 1.00 86.06 86 THR A N 1
ATOM 640 C CA . THR A 1 86 ? -2.591 8.589 -7.584 1.00 86.06 86 THR A CA 1
ATOM 641 C C . THR A 1 86 ? -3.472 7.544 -6.899 1.00 86.06 86 THR A C 1
ATOM 643 O O . THR A 1 86 ? -4.115 7.851 -5.896 1.00 86.06 86 THR A O 1
ATOM 646 N N . LEU A 1 87 ? -3.460 6.294 -7.375 1.00 86.88 87 LEU A N 1
ATOM 647 C CA . LEU A 1 87 ? -4.169 5.184 -6.725 1.00 86.88 87 LEU A CA 1
ATOM 648 C C . LEU A 1 87 ? -3.655 4.941 -5.297 1.00 86.88 87 LEU A C 1
ATOM 650 O O . LEU A 1 87 ? -4.456 4.723 -4.389 1.00 86.88 87 LEU A O 1
ATOM 654 N N . GLY A 1 88 ? -2.341 5.042 -5.078 1.00 85.19 88 GLY A N 1
ATOM 655 C CA . GLY A 1 88 ? -1.736 4.956 -3.748 1.00 85.19 88 GLY A CA 1
ATOM 656 C C . GLY A 1 88 ? -2.186 6.081 -2.809 1.00 85.19 88 GLY A C 1
ATOM 657 O O . GLY A 1 88 ? -2.556 5.816 -1.665 1.00 85.19 88 GLY A O 1
ATOM 658 N N . ALA A 1 89 ? -2.220 7.325 -3.292 1.00 85.06 89 ALA A N 1
ATOM 659 C CA . ALA A 1 89 ? -2.681 8.479 -2.520 1.00 85.06 89 ALA A CA 1
ATOM 660 C C . ALA A 1 89 ? -4.174 8.377 -2.165 1.00 85.06 89 ALA A C 1
ATOM 662 O O . ALA A 1 89 ? -4.554 8.602 -1.014 1.00 85.06 89 ALA A O 1
ATOM 663 N N . LEU A 1 90 ? -5.015 7.967 -3.120 1.00 86.56 90 LEU A N 1
ATOM 664 C CA . LEU A 1 90 ? -6.433 7.702 -2.870 1.00 86.56 90 LEU A CA 1
ATOM 665 C C . LEU A 1 90 ? -6.617 6.561 -1.863 1.00 86.56 90 LEU A C 1
ATOM 667 O O . LEU A 1 90 ? -7.411 6.694 -0.936 1.00 86.56 90 LEU A O 1
ATOM 671 N N . GLY A 1 91 ? -5.837 5.484 -1.978 1.00 83.81 91 GLY A N 1
ATOM 672 C CA . GLY A 1 91 ? -5.839 4.384 -1.014 1.00 83.81 91 GLY A CA 1
ATOM 673 C C . GLY A 1 91 ? -5.450 4.829 0.399 1.00 83.81 91 GLY A C 1
ATOM 674 O O . GLY A 1 91 ? -6.121 4.460 1.363 1.00 83.81 91 GLY A O 1
ATOM 675 N N . ALA A 1 92 ? -4.425 5.675 0.542 1.00 83.31 92 ALA A N 1
ATOM 676 C CA . ALA A 1 92 ? -4.020 6.240 1.832 1.00 83.31 92 ALA A CA 1
ATOM 677 C C . ALA A 1 92 ? -5.102 7.155 2.434 1.00 83.31 92 ALA A C 1
ATOM 679 O O . ALA A 1 92 ? -5.330 7.132 3.651 1.00 83.31 92 ALA A O 1
ATOM 680 N N . LEU A 1 93 ? -5.802 7.928 1.596 1.00 83.69 93 LEU A N 1
ATOM 681 C CA . LEU A 1 93 ? -6.958 8.723 2.009 1.00 83.69 93 LEU A CA 1
ATOM 682 C C . LEU A 1 93 ? -8.100 7.820 2.480 1.00 83.69 93 LEU A C 1
ATOM 684 O O . LEU A 1 93 ? -8.625 8.028 3.572 1.00 83.69 93 LEU A O 1
ATOM 688 N N . SER A 1 94 ? -8.453 6.790 1.707 1.00 83.00 94 SER A N 1
ATOM 689 C CA . SER A 1 94 ? -9.491 5.822 2.072 1.00 83.00 94 SER A CA 1
ATOM 690 C C . SER A 1 94 ? -9.153 5.083 3.363 1.00 83.00 94 SER A C 1
ATOM 692 O O . SER A 1 94 ? -10.023 4.943 4.215 1.00 83.00 94 SER A O 1
ATOM 694 N N . LEU A 1 95 ? -7.898 4.673 3.558 1.00 80.56 95 LEU A N 1
ATOM 695 C CA . LEU A 1 95 ? -7.419 4.052 4.795 1.00 80.56 95 LEU A CA 1
ATOM 696 C C . LEU A 1 95 ? -7.567 5.006 5.984 1.00 80.56 95 LEU A C 1
ATOM 698 O O . LEU A 1 95 ? -8.090 4.630 7.037 1.00 80.56 95 LEU A O 1
ATOM 702 N N . THR A 1 96 ? -7.146 6.258 5.802 1.00 78.00 96 THR A N 1
ATOM 703 C CA . THR A 1 96 ? -7.257 7.291 6.833 1.00 78.00 96 THR A CA 1
ATOM 704 C C . THR A 1 96 ? -8.714 7.512 7.215 1.00 78.00 96 THR A C 1
ATOM 706 O O . THR A 1 96 ? -9.006 7.485 8.411 1.00 78.00 96 THR A O 1
ATOM 709 N N . SER A 1 97 ? -9.600 7.657 6.225 1.00 75.56 97 SER A N 1
ATOM 710 C CA . SER A 1 97 ? -11.046 7.846 6.384 1.00 75.56 97 SER A CA 1
ATOM 711 C C . SER A 1 97 ? -11.749 6.631 6.980 1.00 75.56 97 SER A C 1
ATOM 713 O O . SER A 1 97 ? -12.564 6.796 7.881 1.00 75.56 97 SER A O 1
ATOM 715 N N . ALA A 1 98 ? -11.397 5.411 6.572 1.00 75.88 98 ALA A N 1
ATOM 716 C CA . ALA A 1 98 ? -11.950 4.186 7.145 1.00 75.88 98 ALA A CA 1
ATOM 717 C C . ALA A 1 98 ? -11.692 4.143 8.652 1.00 75.88 98 ALA A C 1
ATOM 719 O O . ALA A 1 98 ? -12.604 3.909 9.434 1.00 75.88 98 ALA A O 1
ATOM 720 N N . MET A 1 99 ? -10.480 4.495 9.084 1.00 70.19 99 MET A N 1
ATOM 721 C CA . MET A 1 99 ? -10.149 4.601 10.505 1.00 70.19 99 MET A CA 1
ATOM 722 C C . MET A 1 99 ? -10.866 5.763 11.235 1.00 70.19 99 MET A C 1
ATOM 724 O O . MET A 1 99 ? -10.717 5.870 12.450 1.00 70.19 99 MET A O 1
ATOM 728 N N . LEU A 1 100 ? -11.581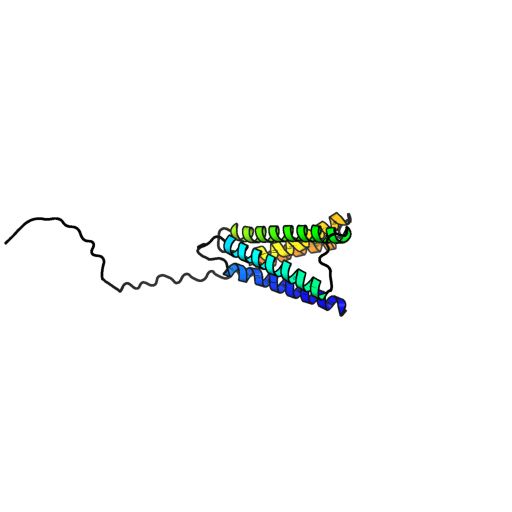 6.656 10.536 1.00 67.19 100 LEU A N 1
ATOM 729 C CA . LEU A 1 100 ? -12.427 7.722 11.109 1.00 67.19 100 LEU A CA 1
ATOM 730 C C . LEU A 1 100 ? -13.896 7.351 11.192 1.00 67.19 100 LEU A C 1
ATOM 732 O O . LEU A 1 100 ? -14.554 7.741 12.152 1.00 67.19 100 LEU A O 1
ATOM 736 N N . SER A 1 101 ? -14.391 6.622 10.194 1.00 59.19 101 SER A N 1
ATOM 737 C CA . SER A 1 101 ? -15.788 6.198 10.104 1.00 59.19 101 SER A CA 1
ATOM 738 C C . SER A 1 101 ? -16.170 5.151 11.151 1.00 59.19 101 SER A C 1
ATOM 740 O O . SER A 1 101 ? -17.352 4.931 11.381 1.00 59.19 101 SER A O 1
ATOM 742 N N . PHE A 1 102 ? -15.202 4.527 11.827 1.00 58.78 102 PHE A N 1
ATOM 743 C CA . PHE A 1 102 ? -15.490 3.778 13.047 1.00 58.78 102 PHE A CA 1
ATOM 744 C C . PHE A 1 102 ? -15.760 4.767 14.187 1.00 58.78 102 PHE A C 1
ATOM 746 O O . PHE A 1 102 ? -14.828 5.302 14.787 1.00 58.78 102 PHE A O 1
ATOM 753 N N . GLU A 1 103 ? -17.031 5.011 14.500 1.00 53.75 103 GLU A N 1
ATOM 754 C CA . GLU A 1 103 ? -17.439 5.706 15.723 1.00 53.75 103 GLU A CA 1
ATOM 755 C C . GLU A 1 103 ? -16.861 4.960 16.946 1.00 53.75 103 GLU A C 1
ATOM 757 O O . GLU A 1 103 ? -17.283 3.858 17.290 1.00 53.75 103 GLU A O 1
ATOM 762 N N . GLY A 1 104 ? -15.806 5.514 17.556 1.00 60.66 104 GLY A N 1
ATOM 763 C CA . GLY A 1 104 ? -15.079 4.897 18.671 1.00 60.66 104 GLY A CA 1
ATOM 764 C C . GLY A 1 104 ? -13.552 4.981 18.519 1.00 60.66 104 GLY A C 1
ATOM 765 O O . GLY A 1 104 ? -13.051 5.710 17.661 1.00 60.66 104 GLY A O 1
ATOM 766 N N . PRO A 1 105 ? -12.776 4.281 19.369 1.00 60.41 105 PRO A N 1
ATOM 767 C CA . PRO A 1 105 ? -11.324 4.225 19.234 1.00 60.41 105 PRO A CA 1
ATOM 768 C C . PRO A 1 105 ? -10.931 3.543 17.909 1.00 60.41 105 PRO A C 1
ATOM 770 O O . PRO A 1 105 ? -11.572 2.560 17.516 1.00 60.41 105 PRO A O 1
ATOM 773 N N . PRO A 1 106 ? -9.887 4.036 17.215 1.00 63.50 106 PRO A N 1
ATOM 774 C CA . PRO A 1 106 ? -9.461 3.476 15.938 1.00 63.50 106 PRO A CA 1
ATOM 775 C C . PRO A 1 106 ? -9.085 2.000 16.113 1.00 63.50 106 PRO A C 1
ATOM 777 O O . PRO A 1 106 ? -8.334 1.657 17.025 1.00 63.50 106 PRO A O 1
ATOM 780 N N . LYS A 1 107 ? -9.567 1.137 15.209 1.00 72.62 107 LYS A N 1
ATOM 781 C CA . LYS A 1 107 ? -9.242 -0.301 15.179 1.00 72.62 107 LYS A CA 1
ATOM 782 C C . LYS A 1 107 ? -8.355 -0.660 13.974 1.00 72.62 107 LYS A C 1
ATOM 784 O O . LYS A 1 107 ? -8.842 -1.295 13.035 1.00 72.62 107 LYS A O 1
ATOM 789 N N . PRO A 1 108 ? -7.060 -0.274 13.955 1.00 72.50 108 PRO A N 1
ATOM 790 C CA . PRO A 1 108 ? -6.132 -0.667 12.890 1.00 72.50 108 PRO A CA 1
ATOM 791 C C . PRO A 1 108 ? -6.116 -2.181 12.633 1.00 72.50 108 PRO A C 1
ATOM 793 O O . PRO A 1 108 ? -5.964 -2.609 11.495 1.00 72.50 108 PRO A O 1
ATOM 796 N N . GLN A 1 109 ? -6.324 -2.981 13.678 1.00 74.31 109 GLN A N 1
ATOM 797 C CA . GLN A 1 109 ? -6.335 -4.443 13.651 1.00 74.31 109 GLN A CA 1
ATOM 798 C C . GLN A 1 109 ? -7.409 -5.021 12.723 1.00 74.31 109 GLN A C 1
ATOM 800 O O . GLN A 1 109 ? -7.207 -6.090 12.162 1.00 74.31 109 GLN A O 1
ATOM 805 N N . LEU A 1 110 ? -8.527 -4.315 12.534 1.00 80.44 110 LEU A N 1
ATOM 806 C CA . LEU A 1 110 ? -9.593 -4.734 11.625 1.00 80.44 110 LEU A CA 1
ATOM 807 C C . LEU A 1 110 ? -9.365 -4.196 10.209 1.00 80.44 110 LEU A C 1
ATOM 809 O O . LEU A 1 110 ? -9.575 -4.902 9.229 1.00 80.44 110 LEU A O 1
ATOM 813 N N . VAL A 1 111 ? -8.897 -2.952 10.095 1.00 82.06 111 VAL A N 1
ATOM 814 C CA . VAL A 1 111 ? -8.727 -2.285 8.796 1.00 82.06 111 VAL A CA 1
ATOM 815 C C . VAL A 1 111 ? -7.553 -2.864 8.008 1.00 82.06 111 VAL A C 1
ATOM 817 O O . VAL A 1 111 ? -7.678 -3.074 6.803 1.00 82.06 111 VAL A O 1
ATOM 820 N N . MET A 1 112 ? -6.427 -3.156 8.667 1.00 84.44 112 MET A N 1
ATOM 821 C CA . MET A 1 112 ? -5.212 -3.599 7.974 1.00 84.44 112 MET A CA 1
ATOM 822 C C . MET A 1 112 ? -5.399 -4.934 7.237 1.00 84.44 112 MET A C 1
ATOM 824 O O . MET A 1 112 ? -5.099 -4.975 6.043 1.00 84.44 112 MET A O 1
ATOM 828 N N . PRO A 1 113 ? -5.941 -6.005 7.854 1.00 87.19 113 PRO A N 1
ATOM 829 C CA . PRO A 1 113 ? -6.178 -7.258 7.140 1.00 87.19 113 PRO A CA 1
ATOM 830 C C . PRO A 1 113 ? -7.125 -7.084 5.948 1.00 87.19 113 PRO A C 1
ATOM 832 O O . PRO A 1 113 ? -6.849 -7.621 4.878 1.00 87.19 113 PRO A O 1
ATOM 835 N N . ILE A 1 114 ? -8.194 -6.290 6.100 1.00 87.88 114 ILE A N 1
ATOM 836 C CA . ILE A 1 114 ? -9.161 -6.033 5.022 1.00 87.88 114 ILE A CA 1
ATOM 837 C C . ILE A 1 114 ? -8.479 -5.352 3.834 1.00 87.88 114 ILE A C 1
ATOM 839 O O . ILE A 1 114 ? -8.647 -5.794 2.699 1.00 87.88 114 ILE A O 1
ATOM 843 N N . VAL A 1 115 ? -7.692 -4.304 4.081 1.00 88.06 115 VAL A N 1
ATOM 844 C CA . VAL A 1 115 ? -7.037 -3.540 3.011 1.00 88.06 115 VAL A CA 1
ATOM 845 C C . VAL A 1 115 ? -5.980 -4.382 2.300 1.00 88.06 115 VAL A C 1
ATOM 847 O O . VAL A 1 115 ? -6.005 -4.474 1.074 1.00 88.06 115 VAL A O 1
ATOM 850 N N . PHE A 1 116 ? -5.083 -5.041 3.036 1.00 86.88 116 PHE A N 1
ATOM 851 C CA . PHE A 1 116 ? -3.998 -5.806 2.414 1.00 86.88 116 PHE A CA 1
ATOM 852 C C . PHE A 1 116 ? -4.474 -7.111 1.776 1.00 86.88 116 PHE A C 1
ATOM 854 O O . PHE A 1 116 ? -4.077 -7.418 0.652 1.00 86.88 116 PHE A O 1
ATOM 861 N N . GLY A 1 117 ? -5.355 -7.864 2.438 1.00 89.38 117 GLY A N 1
ATOM 862 C CA . GLY A 1 117 ? -5.925 -9.078 1.852 1.00 89.38 117 GLY A CA 1
ATOM 863 C C . GLY A 1 117 ? -6.872 -8.768 0.686 1.00 89.38 117 GLY A C 1
ATOM 864 O O . GLY A 1 117 ? -6.853 -9.452 -0.343 1.00 89.38 117 GLY A O 1
ATOM 865 N N . GLY A 1 118 ? -7.640 -7.680 0.789 1.00 89.62 118 GLY A N 1
ATOM 866 C CA . GLY A 1 118 ? -8.451 -7.158 -0.307 1.00 89.62 118 GLY A CA 1
ATOM 867 C C . GLY A 1 118 ? -7.601 -6.771 -1.517 1.00 89.62 118 GLY A C 1
ATOM 868 O O . GLY A 1 118 ? -7.912 -7.189 -2.629 1.00 89.62 118 GLY A O 1
ATOM 869 N N . ALA A 1 119 ? -6.485 -6.064 -1.316 1.00 90.62 119 ALA A N 1
ATOM 870 C CA . ALA A 1 119 ? -5.580 -5.669 -2.398 1.00 90.62 119 ALA A CA 1
ATOM 871 C C . ALA A 1 119 ? -5.026 -6.872 -3.184 1.00 90.62 119 ALA A C 1
ATOM 873 O O . ALA A 1 119 ? -5.009 -6.847 -4.419 1.00 90.62 119 ALA A O 1
ATOM 874 N N . VAL A 1 120 ? -4.636 -7.949 -2.491 1.00 90.38 120 VAL A N 1
ATOM 875 C CA . VAL A 1 120 ? -4.193 -9.200 -3.138 1.00 90.38 120 VAL A CA 1
ATOM 876 C C . VAL A 1 120 ? -5.320 -9.807 -3.980 1.00 90.38 120 VAL A C 1
ATOM 878 O O . VAL A 1 120 ? -5.102 -10.182 -5.132 1.00 90.38 120 VAL A O 1
ATOM 881 N N . SER A 1 121 ? -6.541 -9.840 -3.442 1.00 93.25 121 SER A N 1
ATOM 882 C CA . SER A 1 121 ? -7.716 -10.391 -4.132 1.00 93.25 121 SER A CA 1
ATOM 883 C C . SER A 1 121 ? -8.103 -9.572 -5.370 1.00 93.25 121 SER A C 1
ATOM 885 O O . SER A 1 121 ? -8.348 -10.134 -6.437 1.00 93.25 121 SER A O 1
ATOM 887 N N . ILE A 1 122 ? -8.101 -8.239 -5.264 1.00 93.44 122 ILE A N 1
ATOM 888 C CA . ILE A 1 122 ? -8.375 -7.336 -6.391 1.00 93.44 122 ILE A CA 1
ATOM 889 C C . ILE A 1 122 ? -7.314 -7.494 -7.480 1.00 93.44 122 ILE A C 1
ATOM 891 O O . ILE A 1 122 ? -7.664 -7.577 -8.653 1.00 93.44 122 ILE A O 1
ATOM 895 N N . THR A 1 123 ? -6.036 -7.608 -7.113 1.00 92.69 123 THR A N 1
ATOM 896 C CA . THR A 1 123 ? -4.947 -7.822 -8.082 1.00 92.69 123 THR A CA 1
ATOM 897 C C . THR A 1 123 ? -5.148 -9.118 -8.871 1.00 92.69 123 THR A C 1
ATOM 899 O O . THR A 1 123 ? -5.017 -9.125 -10.096 1.00 92.69 123 THR A O 1
ATOM 902 N N . ALA A 1 124 ? -5.535 -10.202 -8.191 1.00 90.88 124 ALA A N 1
ATOM 903 C CA . ALA A 1 124 ? -5.866 -11.471 -8.833 1.00 90.88 124 ALA A CA 1
ATOM 904 C C . ALA A 1 124 ? -7.036 -11.336 -9.825 1.00 90.88 124 ALA A C 1
ATOM 906 O O . ALA A 1 124 ? -6.937 -11.796 -10.962 1.00 90.88 124 ALA A O 1
ATOM 907 N N . ILE A 1 125 ? -8.118 -10.660 -9.431 1.00 92.19 125 ILE A N 1
ATOM 908 C CA . ILE A 1 125 ? -9.291 -10.439 -10.293 1.00 92.19 125 ILE A CA 1
ATOM 909 C C . ILE A 1 125 ? -8.926 -9.579 -11.509 1.00 92.19 125 ILE A C 1
ATOM 911 O O . ILE A 1 125 ? -9.276 -9.926 -12.637 1.00 92.19 125 ILE A O 1
ATOM 915 N N . VAL A 1 126 ? -8.186 -8.486 -11.304 1.00 92.50 126 VAL A N 1
ATOM 916 C CA . VAL A 1 126 ? -7.708 -7.624 -12.394 1.00 92.50 126 VAL A CA 1
ATOM 917 C C . VAL A 1 126 ? -6.862 -8.430 -13.382 1.00 92.50 126 VAL A C 1
ATOM 919 O O . VAL A 1 126 ? -7.038 -8.275 -14.588 1.00 92.50 126 VAL A O 1
ATOM 922 N N . SER A 1 127 ? -6.012 -9.342 -12.901 1.00 90.69 127 SER A N 1
ATOM 923 C CA . SER A 1 127 ? -5.218 -10.228 -13.761 1.00 90.69 127 SER A CA 1
ATOM 924 C C . SER A 1 127 ? -6.087 -11.169 -14.611 1.00 90.69 127 SER A C 1
ATOM 926 O O . SER A 1 127 ? -5.858 -11.299 -15.817 1.00 90.69 127 SER A O 1
ATOM 928 N N . VAL A 1 128 ? -7.133 -11.765 -14.030 1.00 92.50 128 VAL A N 1
ATOM 929 C CA . VAL A 1 128 ? -8.109 -12.596 -14.765 1.00 92.50 128 VAL A CA 1
ATOM 930 C C . VAL A 1 128 ? -8.804 -11.783 -15.862 1.00 92.50 128 VAL A C 1
ATOM 932 O O . VAL A 1 128 ? -8.890 -12.230 -17.006 1.00 92.50 128 VAL A O 1
ATOM 935 N N . ILE A 1 129 ? -9.239 -10.559 -15.543 1.00 92.56 129 ILE A N 1
ATOM 936 C CA . ILE A 1 129 ? -9.908 -9.661 -16.496 1.00 92.56 129 ILE A CA 1
ATOM 937 C C . ILE A 1 129 ? -8.963 -9.265 -17.636 1.00 92.56 129 ILE A C 1
ATOM 939 O O . ILE A 1 129 ? -9.342 -9.342 -18.805 1.00 92.56 129 ILE A O 1
ATOM 943 N N . GLN A 1 130 ? -7.732 -8.860 -17.316 1.00 91.38 130 GLN A N 1
ATOM 944 C CA . GLN A 1 130 ? -6.752 -8.409 -18.308 1.00 91.38 130 GLN A CA 1
ATOM 945 C C . GLN A 1 130 ? -6.323 -9.532 -19.254 1.00 91.38 130 GLN A C 1
ATOM 947 O O . GLN A 1 130 ? -6.180 -9.303 -20.453 1.00 91.38 130 GLN A O 1
ATOM 952 N N . THR A 1 131 ? -6.154 -10.748 -18.734 1.00 91.25 131 THR A N 1
ATOM 953 C CA . THR A 1 131 ? -5.778 -11.915 -19.546 1.00 91.25 131 THR A CA 1
ATOM 954 C C . THR A 1 131 ? -6.962 -12.526 -20.296 1.00 91.25 131 THR A C 1
ATOM 956 O O . THR A 1 131 ? -6.754 -13.360 -21.174 1.00 91.25 131 THR A O 1
ATOM 959 N N . ARG A 1 132 ? -8.201 -12.119 -19.971 1.00 86.12 132 ARG A N 1
ATOM 960 C CA . ARG A 1 132 ? -9.456 -12.705 -20.476 1.00 86.12 132 ARG A CA 1
ATOM 961 C C . ARG A 1 132 ? -9.500 -14.230 -20.353 1.00 86.12 132 ARG A C 1
ATOM 963 O O . ARG A 1 132 ? -10.086 -14.915 -21.189 1.00 86.12 132 ARG A O 1
ATOM 970 N N . THR A 1 133 ? -8.872 -14.761 -19.309 1.00 84.38 133 THR A N 1
ATOM 971 C CA . THR A 1 133 ? -8.853 -16.197 -19.026 1.00 84.38 133 THR A CA 1
ATOM 972 C C . THR A 1 133 ? -9.937 -16.554 -18.018 1.00 84.38 133 THR A C 1
ATOM 974 O O . THR A 1 133 ? -10.348 -15.729 -17.205 1.00 84.38 133 THR A O 1
ATOM 977 N N . VAL A 1 134 ? -10.414 -17.799 -18.047 1.00 76.06 134 VAL A N 1
ATOM 978 C CA . VAL A 1 134 ? -11.202 -18.336 -16.933 1.00 76.06 134 VAL A CA 1
ATOM 979 C C . VAL A 1 134 ? -10.233 -18.670 -15.800 1.00 76.06 134 VAL A C 1
ATOM 981 O O . VAL A 1 134 ? -9.377 -19.542 -15.937 1.00 76.06 134 VAL A O 1
ATOM 984 N N . GLY A 1 135 ? -10.312 -17.924 -14.696 1.00 77.00 135 GLY A N 1
ATOM 985 C CA . GLY A 1 135 ? -9.448 -18.148 -13.537 1.00 77.00 135 GLY A CA 1
ATOM 986 C C . GLY A 1 135 ? -9.565 -19.592 -13.040 1.00 77.00 135 GLY A C 1
ATOM 987 O O . GLY A 1 135 ? -10.674 -20.103 -12.886 1.00 77.00 135 GLY A O 1
ATOM 988 N N . ASN A 1 136 ? -8.425 -20.245 -12.794 1.00 88.81 136 ASN A N 1
ATOM 989 C CA . ASN A 1 136 ? -8.372 -21.603 -12.245 1.00 88.81 136 ASN A CA 1
ATOM 990 C C . ASN A 1 136 ? -9.179 -21.677 -10.934 1.00 88.81 136 ASN A C 1
ATOM 992 O O . ASN A 1 136 ? -9.142 -20.740 -10.139 1.00 88.81 136 ASN A O 1
ATOM 996 N N . LEU A 1 137 ? -9.866 -22.794 -10.673 1.00 90.44 137 LEU A N 1
ATOM 997 C CA . LEU A 1 137 ? -10.587 -23.034 -9.418 1.00 90.44 137 LEU A CA 1
ATOM 998 C C . LEU A 1 137 ? -9.737 -22.696 -8.181 1.00 90.44 137 LEU A C 1
ATOM 1000 O O . LEU A 1 137 ? -10.226 -22.054 -7.254 1.00 90.44 137 LEU A O 1
ATOM 1004 N N . TRP A 1 138 ? -8.449 -23.049 -8.193 1.00 92.56 138 TRP A N 1
ATOM 1005 C CA . TRP A 1 138 ? -7.532 -22.763 -7.085 1.00 92.56 138 TRP A CA 1
ATOM 1006 C C . TRP A 1 138 ? -7.327 -21.271 -6.813 1.00 92.56 138 TRP A C 1
ATOM 1008 O O . TRP A 1 138 ? -7.093 -20.894 -5.667 1.00 92.56 138 TRP A O 1
ATOM 1018 N N . LEU A 1 139 ? -7.456 -20.411 -7.828 1.00 91.56 139 LEU A N 1
ATOM 1019 C CA . LEU A 1 139 ? -7.405 -18.960 -7.648 1.00 91.56 139 LEU A CA 1
ATOM 1020 C C . LEU A 1 139 ? -8.576 -18.483 -6.786 1.00 91.56 139 LEU A C 1
ATOM 1022 O O . LEU A 1 139 ? -8.383 -17.737 -5.829 1.00 91.56 139 LEU A O 1
ATOM 1026 N N . TRP A 1 140 ? -9.782 -18.952 -7.103 1.00 91.88 140 TRP A N 1
ATOM 1027 C CA . TRP A 1 140 ? -10.997 -18.605 -6.369 1.00 91.88 140 TRP A CA 1
ATOM 1028 C C . TRP A 1 140 ? -10.985 -19.174 -4.952 1.00 91.88 140 TRP A C 1
ATOM 1030 O O . TRP A 1 140 ? -11.370 -18.478 -4.014 1.00 91.88 140 TRP A O 1
ATOM 1040 N N . VAL A 1 141 ? -10.464 -20.394 -4.778 1.00 94.31 141 VAL A N 1
ATOM 1041 C CA . VAL A 1 141 ? -10.202 -20.976 -3.451 1.00 94.31 141 VAL A CA 1
ATOM 1042 C C . VAL A 1 141 ? -9.210 -20.113 -2.668 1.00 94.31 141 VAL A C 1
ATOM 1044 O O . VAL A 1 141 ? -9.438 -19.845 -1.492 1.00 94.31 141 VAL A O 1
ATOM 1047 N N . GLY A 1 142 ? -8.148 -19.622 -3.312 1.00 93.12 142 GLY A N 1
ATOM 1048 C CA . GLY A 1 142 ? -7.190 -18.699 -2.703 1.00 93.12 142 GLY A CA 1
ATOM 1049 C C . GLY A 1 142 ? -7.841 -17.393 -2.243 1.00 93.12 142 GLY A C 1
ATOM 1050 O O . GLY A 1 142 ? -7.651 -16.990 -1.098 1.00 93.12 142 GLY A O 1
ATOM 1051 N N . ILE A 1 143 ? -8.667 -16.768 -3.089 1.00 93.75 143 ILE A N 1
ATOM 1052 C CA . ILE A 1 143 ? -9.419 -15.549 -2.741 1.00 93.75 143 ILE A CA 1
ATOM 1053 C C . ILE A 1 143 ? -10.369 -15.812 -1.563 1.00 93.75 143 ILE A C 1
ATOM 1055 O O . ILE A 1 143 ? -10.383 -15.044 -0.600 1.00 93.75 143 ILE A O 1
ATOM 1059 N N . ALA A 1 144 ? -11.119 -16.917 -1.586 1.00 93.81 144 ALA A N 1
ATOM 1060 C CA . ALA A 1 144 ? -11.986 -17.302 -0.473 1.00 93.81 144 ALA A CA 1
ATOM 1061 C C . ALA A 1 144 ? -11.182 -17.538 0.819 1.00 93.81 144 ALA A C 1
ATOM 1063 O O . ALA A 1 144 ? -11.570 -17.071 1.889 1.00 93.81 144 ALA A O 1
ATOM 1064 N N . GLY A 1 145 ? -10.022 -18.190 0.717 1.00 95.19 145 GLY A N 1
ATOM 1065 C CA . GLY A 1 145 ? -9.100 -18.396 1.832 1.00 95.19 145 GLY A CA 1
ATOM 1066 C C . GLY A 1 145 ? -8.558 -17.088 2.411 1.00 95.19 145 GLY A C 1
ATOM 1067 O O . GLY A 1 145 ? -8.455 -16.961 3.632 1.00 95.19 145 GLY A O 1
ATOM 1068 N N . VAL A 1 146 ? -8.277 -16.086 1.572 1.00 94.62 146 VAL A N 1
ATOM 1069 C CA . VAL A 1 146 ? -7.904 -14.738 2.028 1.00 94.62 146 VAL A CA 1
ATOM 1070 C C . VAL A 1 146 ? -9.052 -14.100 2.806 1.00 94.62 146 VAL A C 1
ATOM 1072 O O . VAL A 1 146 ? -8.813 -13.596 3.898 1.00 94.62 146 VAL A O 1
ATOM 1075 N N . VAL A 1 147 ? -10.294 -14.176 2.317 1.00 92.19 147 VAL A N 1
ATOM 1076 C CA . VAL A 1 147 ? -11.467 -13.649 3.042 1.00 92.19 147 VAL A CA 1
ATOM 1077 C C . VAL A 1 147 ? -11.614 -14.310 4.414 1.00 92.19 147 VAL A C 1
ATOM 1079 O O . VAL A 1 147 ? -11.760 -13.613 5.418 1.00 92.19 147 VAL A O 1
ATOM 1082 N N . VAL A 1 148 ? -11.498 -15.638 4.485 1.00 93.81 148 VAL A N 1
ATOM 1083 C CA . VAL A 1 148 ? -11.520 -16.372 5.762 1.00 93.81 148 VAL A CA 1
ATOM 1084 C C . VAL A 1 148 ? -10.375 -15.918 6.670 1.00 93.81 148 VAL A C 1
ATOM 1086 O O . VAL A 1 148 ? -10.594 -15.643 7.848 1.00 93.81 148 VAL A O 1
ATOM 1089 N N . SER A 1 149 ? -9.168 -15.768 6.126 1.00 91.00 149 SER A N 1
ATOM 1090 C CA . SER A 1 149 ? -7.993 -15.318 6.880 1.00 91.00 149 SER A CA 1
ATOM 1091 C C . SER A 1 149 ? -8.175 -13.906 7.438 1.00 91.00 149 SER A C 1
ATOM 1093 O O . SER A 1 149 ? -7.849 -13.666 8.597 1.00 91.00 149 SER A O 1
ATOM 1095 N N . ILE A 1 150 ? -8.746 -12.985 6.656 1.00 91.12 150 ILE A N 1
ATOM 1096 C CA . ILE A 1 150 ? -9.078 -11.624 7.100 1.00 91.12 150 ILE A CA 1
ATOM 1097 C C . ILE A 1 150 ? -10.014 -11.681 8.306 1.00 91.12 150 ILE A C 1
ATOM 1099 O O . ILE A 1 150 ? -9.740 -11.027 9.311 1.00 91.12 150 ILE A O 1
ATOM 1103 N N . VAL A 1 151 ? -11.087 -12.473 8.226 1.00 88.38 151 VAL A N 1
ATOM 1104 C CA . VAL A 1 151 ? -12.064 -12.613 9.316 1.00 88.38 151 VAL A CA 1
ATOM 1105 C C . VAL A 1 151 ? -11.405 -13.199 10.561 1.00 88.38 151 VAL A C 1
ATOM 1107 O O . VAL A 1 151 ? -11.564 -12.646 11.647 1.00 88.38 151 VAL A O 1
ATOM 1110 N N . LEU A 1 152 ? -10.627 -14.274 10.416 1.00 88.50 152 LEU A N 1
ATOM 1111 C CA . LEU A 1 152 ? -9.945 -14.913 11.541 1.00 88.50 152 LEU A CA 1
ATOM 1112 C C . LEU A 1 152 ? -8.943 -13.968 12.209 1.00 88.50 152 LEU A C 1
ATOM 1114 O O . LEU A 1 152 ? -8.941 -13.857 13.433 1.00 88.50 152 LEU A O 1
ATOM 1118 N N . VAL A 1 153 ? -8.127 -13.253 11.434 1.00 86.56 153 VAL A N 1
ATOM 1119 C CA . VAL A 1 153 ? -7.160 -12.294 11.983 1.00 86.56 153 VAL A CA 1
ATOM 1120 C C . VAL A 1 153 ? -7.888 -11.135 12.659 1.00 86.56 153 VAL A C 1
ATOM 1122 O O . VAL A 1 153 ? -7.569 -10.808 13.800 1.00 86.56 153 VAL A O 1
ATOM 1125 N N . ALA A 1 154 ? -8.893 -10.542 12.015 1.00 83.06 154 ALA A N 1
ATOM 1126 C CA . ALA A 1 154 ? -9.635 -9.421 12.586 1.00 83.06 154 ALA A CA 1
ATOM 1127 C C . ALA A 1 154 ? -10.392 -9.809 13.870 1.00 83.06 154 ALA A C 1
ATOM 1129 O O . ALA A 1 154 ? -10.427 -9.024 14.816 1.00 83.06 154 ALA A O 1
ATOM 1130 N N . ALA A 1 155 ? -10.958 -11.018 13.929 1.00 83.06 155 ALA A N 1
ATOM 1131 C CA . ALA A 1 155 ? -11.689 -11.509 15.096 1.00 83.06 155 ALA A CA 1
ATOM 1132 C C . ALA A 1 155 ? -10.770 -11.879 16.272 1.00 83.06 155 ALA A C 1
ATOM 1134 O O . ALA A 1 155 ? -11.147 -11.671 17.423 1.00 83.06 155 ALA A O 1
ATOM 1135 N N . ASN A 1 156 ? -9.574 -12.414 15.999 1.00 83.81 156 ASN A N 1
ATOM 1136 C CA . ASN A 1 156 ? -8.678 -12.942 17.035 1.00 83.81 156 ASN A CA 1
ATOM 1137 C C . ASN A 1 156 ? -7.528 -11.998 17.413 1.00 83.81 156 ASN A C 1
ATOM 1139 O O . ASN A 1 156 ? -6.824 -12.268 18.385 1.00 83.81 156 ASN A O 1
ATOM 1143 N N . THR A 1 157 ? -7.304 -10.899 16.684 1.00 77.31 157 THR A N 1
ATOM 1144 C CA . THR A 1 157 ? -6.264 -9.932 17.066 1.00 77.31 157 THR A CA 1
ATOM 1145 C C . THR A 1 157 ? -6.683 -9.213 18.356 1.00 77.31 157 THR A C 1
ATOM 1147 O O . THR A 1 157 ? -7.744 -8.582 18.377 1.00 77.31 157 THR A O 1
ATOM 1150 N N . PRO A 1 158 ? -5.873 -9.259 19.434 1.00 69.19 158 PRO A N 1
ATOM 1151 C CA . PRO A 1 158 ? -6.212 -8.609 20.693 1.00 69.19 158 PRO A CA 1
ATOM 1152 C C . PRO A 1 158 ? -6.421 -7.105 20.507 1.00 69.19 158 PRO A C 1
ATOM 1154 O O . PRO A 1 158 ? -5.553 -6.382 20.010 1.00 69.19 158 PRO A O 1
ATOM 1157 N N . HIS A 1 159 ? -7.585 -6.625 20.932 1.00 63.59 159 HIS A N 1
ATOM 1158 C CA . HIS A 1 159 ? -7.900 -5.206 20.951 1.00 63.59 159 HIS A CA 1
ATOM 1159 C C . HIS A 1 159 ? -7.328 -4.636 22.247 1.00 63.59 159 HIS A C 1
ATOM 1161 O O . HIS A 1 159 ? -7.844 -4.918 23.326 1.00 63.59 159 HIS A O 1
ATOM 1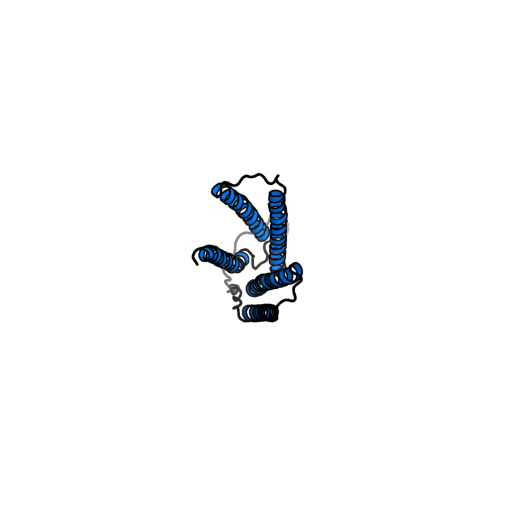167 N N . GLY A 1 160 ? -6.226 -3.887 22.158 1.00 53.44 160 GLY A N 1
ATOM 1168 C CA . GLY A 1 160 ? -5.627 -3.245 23.328 1.00 53.44 160 GLY A CA 1
ATOM 1169 C C . GLY A 1 160 ? -6.684 -2.441 24.085 1.00 53.44 160 GLY A C 1
ATOM 1170 O O . GLY A 1 160 ? -7.341 -1.579 23.500 1.00 53.44 160 GLY A O 1
ATOM 1171 N N . HIS A 1 161 ? -6.875 -2.755 25.368 1.00 41.22 161 HIS A N 1
ATOM 1172 C CA . HIS A 1 161 ? -7.774 -2.001 26.230 1.00 41.22 161 HIS A CA 1
ATOM 1173 C C . HIS A 1 161 ? -7.360 -0.521 26.212 1.00 41.22 161 HIS A C 1
ATOM 1175 O O . HIS A 1 161 ? -6.162 -0.232 26.316 1.00 41.22 161 HIS A O 1
ATOM 1181 N N . PRO A 1 162 ? -8.309 0.424 26.082 1.00 46.81 162 PRO A N 1
ATOM 1182 C CA . PRO A 1 162 ? -7.986 1.831 26.256 1.00 46.81 162 PRO A CA 1
ATOM 1183 C C . PRO A 1 162 ? -7.340 2.015 27.639 1.00 46.81 162 PRO A C 1
ATOM 1185 O O . PRO A 1 162 ? -7.791 1.375 28.597 1.00 46.81 162 PRO A O 1
ATOM 1188 N N . PRO A 1 163 ? -6.285 2.844 27.768 1.00 42.88 163 PRO A N 1
ATOM 1189 C CA . PRO A 1 163 ? -5.697 3.126 29.066 1.00 42.88 163 PRO A CA 1
ATOM 1190 C C . PRO A 1 163 ? -6.810 3.615 29.989 1.00 42.88 163 PRO A C 1
ATOM 1192 O O . PRO A 1 163 ? -7.549 4.545 29.656 1.00 42.88 163 PRO A O 1
ATOM 1195 N N . LYS A 1 164 ? -6.966 2.924 31.122 1.00 39.59 164 LYS A N 1
ATOM 1196 C CA . LYS A 1 164 ? -7.902 3.294 32.178 1.00 39.59 164 LYS A CA 1
ATOM 1197 C C . LYS A 1 164 ? -7.621 4.759 32.501 1.00 39.59 164 LYS A C 1
ATOM 1199 O O . LYS A 1 164 ? -6.511 5.079 32.922 1.00 39.59 164 LYS A O 1
ATOM 1204 N N . LYS A 1 165 ? -8.601 5.634 32.245 1.00 39.12 165 LYS A N 1
ATOM 1205 C CA . LYS A 1 165 ? -8.588 7.022 32.720 1.00 39.12 165 LYS A CA 1
ATOM 1206 C C . LYS A 1 165 ? -8.112 6.968 34.176 1.00 39.12 165 LYS A C 1
ATOM 1208 O O . LYS A 1 165 ? -8.739 6.220 34.935 1.00 39.12 165 LYS A O 1
ATOM 1213 N N . PRO A 1 166 ? -7.018 7.648 34.566 1.00 38.53 166 PRO A N 1
ATOM 1214 C CA . PRO A 1 166 ? -6.707 7.809 35.973 1.00 38.53 166 PRO A CA 1
ATOM 1215 C C . PRO A 1 166 ? -7.963 8.378 36.619 1.00 38.53 166 PRO A C 1
ATOM 1217 O O . PRO A 1 166 ? -8.440 9.449 36.241 1.00 38.53 166 PRO A O 1
ATOM 1220 N N . GLY A 1 167 ? -8.584 7.550 37.455 1.00 34.00 167 GLY A N 1
ATOM 1221 C CA . GLY A 1 167 ? -9.776 7.922 38.180 1.00 34.00 167 GLY A CA 1
ATOM 1222 C C . GLY A 1 167 ? -9.464 9.167 38.984 1.00 34.00 167 GLY A C 1
ATOM 1223 O O . GLY A 1 167 ? -8.362 9.314 39.511 1.00 34.00 167 GLY A O 1
ATOM 1224 N N . ALA A 1 168 ? -10.455 10.046 39.046 1.00 43.44 168 ALA A N 1
ATOM 1225 C CA . ALA A 1 168 ? -10.595 10.967 40.145 1.00 43.44 168 ALA A CA 1
ATOM 1226 C C . ALA A 1 168 ? -10.363 10.191 41.449 1.00 43.44 168 ALA A C 1
ATOM 1228 O O . ALA A 1 168 ? -11.176 9.349 41.827 1.00 43.44 168 ALA A O 1
ATOM 1229 N N . THR A 1 169 ? -9.224 10.440 42.081 1.00 30.31 169 THR A N 1
ATOM 1230 C CA . THR A 1 169 ? -9.098 10.294 43.521 1.00 30.31 169 THR A CA 1
ATOM 1231 C C . THR A 1 169 ? -9.186 11.708 44.056 1.00 30.31 169 THR A C 1
ATOM 1233 O O . THR A 1 169 ? -8.389 12.569 43.678 1.00 30.31 169 THR A O 1
ATOM 1236 N N . GLU A 1 170 ? -10.212 11.932 44.866 1.00 34.53 170 GLU A N 1
ATOM 1237 C CA . GLU A 1 170 ? -10.380 13.111 45.695 1.00 34.53 170 GLU A CA 1
ATOM 1238 C C . GLU A 1 170 ? -9.075 13.511 46.380 1.00 34.53 170 GLU A C 1
ATOM 1240 O O . GLU A 1 170 ? -8.345 12.701 46.950 1.00 34.53 170 GLU A O 1
ATOM 1245 N N . GLY A 1 171 ? -8.832 14.810 46.322 1.00 28.38 171 GLY A N 1
ATOM 1246 C CA . GLY A 1 171 ? -7.833 15.526 47.083 1.00 28.38 171 GLY A CA 1
ATOM 1247 C C . GLY A 1 171 ? -8.304 16.965 47.198 1.00 28.38 171 GLY A C 1
ATOM 1248 O O . GLY A 1 171 ? -7.673 17.871 46.664 1.00 28.38 171 GLY A O 1
ATOM 1249 N N . GLU A 1 172 ? -9.453 17.169 47.847 1.00 36.41 172 GLU A N 1
ATOM 1250 C CA . GLU A 1 172 ? -9.695 18.415 48.568 1.00 36.41 172 GLU A CA 1
ATOM 1251 C C . GLU A 1 172 ? -8.530 18.619 49.538 1.00 36.41 172 GLU A C 1
ATOM 1253 O O . GLU A 1 172 ? -8.422 17.932 50.548 1.00 36.41 172 GLU A O 1
ATOM 1258 N N . SER A 1 173 ? -7.622 19.523 49.194 1.00 30.59 173 SER A N 1
ATOM 1259 C CA . SER A 1 173 ? -6.954 20.431 50.125 1.00 30.59 173 SER A CA 1
ATOM 1260 C C . SER A 1 173 ? -5.931 21.230 49.332 1.00 30.59 173 SER A C 1
ATOM 1262 O O . SER A 1 173 ? -4.806 20.797 49.120 1.00 30.59 173 SER A O 1
ATOM 1264 N N . HIS A 1 174 ? -6.343 22.397 48.854 1.00 35.22 174 HIS A N 1
ATOM 1265 C CA . HIS A 1 174 ? -5.583 23.613 49.108 1.00 35.22 174 HIS A CA 1
ATOM 1266 C C . HIS A 1 174 ? -6.534 24.792 48.938 1.00 35.22 174 HIS A C 1
ATOM 1268 O O . HIS A 1 174 ? -6.866 25.239 47.843 1.00 35.22 174 HIS A O 1
ATOM 1274 N N . ALA A 1 175 ? -7.024 25.224 50.092 1.00 29.81 175 ALA A N 1
ATOM 1275 C CA . ALA A 1 175 ? -7.734 26.462 50.280 1.00 29.81 175 ALA A CA 1
ATOM 1276 C C . ALA A 1 175 ? -6.903 27.663 49.803 1.00 29.81 175 ALA A C 1
ATOM 1278 O O . ALA A 1 175 ? -5.694 27.711 50.011 1.00 29.81 175 ALA A O 1
ATOM 1279 N N . SER A 1 176 ? -7.640 28.656 49.299 1.00 27.92 176 SER A N 1
ATOM 1280 C CA . SER A 1 176 ? -7.417 30.090 49.502 1.00 27.92 176 SER A CA 1
ATOM 1281 C C . SER A 1 176 ? -6.128 30.707 48.948 1.00 27.92 176 SER A C 1
ATOM 1283 O O . SER A 1 176 ? -5.059 30.572 49.531 1.00 27.92 176 SER A O 1
ATOM 1285 N N . ALA A 1 177 ? -6.264 31.508 47.888 1.00 31.09 177 ALA A N 1
ATOM 1286 C CA . ALA A 1 177 ? -6.031 32.957 47.961 1.00 31.09 177 ALA A CA 1
ATOM 1287 C C . ALA A 1 177 ? -6.112 33.600 46.565 1.00 31.09 177 ALA A C 1
ATOM 1289 O O . ALA A 1 177 ? -5.405 33.196 45.647 1.00 31.09 177 ALA A O 1
ATOM 1290 N N . GLY A 1 178 ? -6.903 34.672 46.447 1.00 29.66 178 GLY A N 1
ATOM 1291 C CA . GLY A 1 178 ? -6.607 35.747 45.497 1.00 29.66 178 GLY A CA 1
ATOM 1292 C C . GLY A 1 178 ? -7.530 35.900 44.289 1.00 29.66 178 GLY A C 1
ATOM 1293 O O . GLY A 1 178 ? -7.051 35.933 43.163 1.00 29.66 178 GLY A O 1
ATOM 1294 N N . ALA A 1 179 ? -8.829 36.095 44.506 1.00 31.03 179 ALA A N 1
ATOM 1295 C CA . ALA A 1 179 ? -9.658 36.833 43.555 1.00 31.03 179 ALA A CA 1
ATOM 1296 C C . ALA A 1 179 ? -10.567 37.785 44.339 1.00 31.03 179 ALA A C 1
ATOM 1298 O O . ALA A 1 179 ? -11.631 37.393 44.805 1.00 31.03 179 ALA A O 1
ATOM 1299 N N . MET A 1 180 ? -10.112 39.024 44.532 1.00 33.22 180 MET A N 1
ATOM 1300 C CA . MET A 1 180 ? -10.964 40.116 44.992 1.00 33.22 180 MET A CA 1
ATOM 1301 C C . MET A 1 180 ? -10.977 41.172 43.892 1.00 33.22 180 MET A C 1
ATOM 1303 O O . MET A 1 180 ? -9.988 41.865 43.657 1.00 33.22 180 MET A O 1
ATOM 1307 N N . THR A 1 181 ? -12.088 41.199 43.165 1.00 36.91 181 THR A N 1
ATOM 1308 C CA . THR A 1 181 ? -12.496 42.282 42.274 1.00 36.91 181 THR A CA 1
ATOM 1309 C C . THR A 1 181 ? -12.847 43.529 43.095 1.00 36.91 181 THR A C 1
ATOM 1311 O O . THR A 1 181 ? -13.320 43.385 44.227 1.00 36.91 181 THR A O 1
ATOM 1314 N N . PRO A 1 182 ? -12.621 44.740 42.559 1.00 41.22 182 PRO A N 1
ATOM 1315 C CA . PRO A 1 182 ? -13.087 45.986 43.158 1.00 41.22 182 PRO A CA 1
ATOM 1316 C C . PRO A 1 182 ? -14.572 46.241 42.830 1.00 41.22 182 PRO A C 1
ATOM 1318 O O . PRO A 1 182 ? -15.165 45.482 42.069 1.00 41.22 182 PRO A O 1
ATOM 1321 N N . ASP A 1 183 ? -15.099 47.330 43.404 1.00 35.94 183 ASP A N 1
ATOM 1322 C CA . ASP A 1 183 ? -16.417 47.978 43.210 1.00 35.94 183 ASP A CA 1
ATOM 1323 C C . ASP A 1 183 ? -17.386 47.726 44.386 1.00 35.94 183 ASP A C 1
ATOM 1325 O O . ASP A 1 183 ? -17.944 46.649 44.559 1.00 35.94 183 ASP A O 1
ATOM 1329 N N . SER A 1 184 ? -17.376 48.582 45.417 1.00 33.78 184 SER A N 1
ATOM 1330 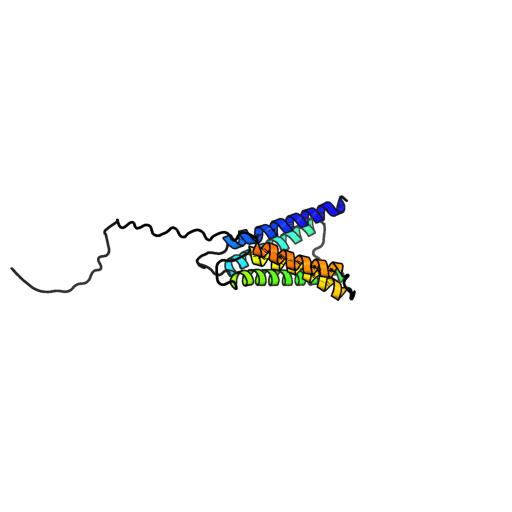C CA . SER A 1 184 ? -18.099 49.865 45.547 1.00 33.78 184 SER A CA 1
ATOM 1331 C C . SER A 1 184 ? -19.619 49.703 45.687 1.00 33.78 184 SER A C 1
ATOM 1333 O O . SER A 1 184 ? -20.282 49.504 44.682 1.00 33.78 184 SER A O 1
ATOM 1335 N N . GLU A 1 185 ? -20.161 49.864 46.904 1.00 36.06 185 GLU A N 1
ATOM 1336 C CA . GLU A 1 185 ? -21.269 50.797 47.198 1.00 36.06 185 GLU A CA 1
ATOM 1337 C C . GLU A 1 185 ? -21.511 50.934 48.719 1.00 36.06 185 GLU A C 1
ATOM 1339 O O . GLU A 1 185 ? -21.402 49.980 49.488 1.00 36.06 185 GLU A O 1
ATOM 1344 N N . SER A 1 186 ? -21.811 52.166 49.131 1.00 34.84 186 SER A N 1
ATOM 1345 C CA . SER A 1 186 ? -22.274 52.655 50.439 1.00 34.84 186 SER A CA 1
ATOM 1346 C C . SER A 1 186 ? -23.515 51.897 50.962 1.00 34.84 186 SER A C 1
ATOM 1348 O O . SER A 1 186 ? -24.327 51.444 50.171 1.00 34.84 186 SER A O 1
ATOM 1350 N N . THR A 1 187 ? -23.850 51.783 52.255 1.00 35.03 187 THR A N 1
ATOM 1351 C CA . THR A 1 187 ? -24.169 52.858 53.218 1.00 35.03 187 THR A CA 1
ATOM 1352 C C . THR A 1 187 ? -24.611 52.227 54.564 1.00 35.03 187 THR A C 1
ATOM 1354 O O . THR A 1 187 ? -25.259 51.187 54.558 1.00 35.03 187 THR A O 1
ATOM 1357 N N . HIS A 1 188 ? -24.401 52.966 55.666 1.00 37.28 188 HIS A N 1
ATOM 1358 C CA . HIS A 1 188 ? -25.234 53.079 56.889 1.00 37.28 188 HIS A CA 1
ATOM 1359 C C . HIS A 1 188 ? -24.966 52.251 58.181 1.00 37.28 188 HIS A C 1
ATOM 1361 O O . HIS A 1 188 ? -25.298 51.077 58.259 1.00 37.28 188 HIS A O 1
ATOM 1367 N N . ALA A 1 189 ? -24.537 53.012 59.218 1.00 35.97 189 ALA A N 1
ATOM 1368 C CA . ALA A 1 189 ? -24.836 52.986 60.675 1.00 35.97 189 ALA A CA 1
ATOM 1369 C C . ALA A 1 189 ? -24.511 51.710 61.496 1.00 35.97 189 ALA A C 1
ATOM 1371 O O . ALA A 1 189 ? -24.809 50.603 61.088 1.00 35.97 189 ALA A O 1
ATOM 1372 N N . SER A 1 190 ? -23.959 51.744 62.718 1.00 35.47 190 SER A N 1
ATOM 1373 C CA . SER A 1 190 ? -24.220 52.635 63.863 1.00 35.47 190 SER A CA 1
ATOM 1374 C C . SER A 1 190 ? -23.141 52.429 64.946 1.00 35.47 190 SER A C 1
ATOM 1376 O O . SER A 1 190 ? -22.733 51.285 65.139 1.00 35.47 190 SER A O 1
ATOM 1378 N N . HIS A 1 191 ? -22.781 53.511 65.651 1.00 33.97 191 HIS A N 1
ATOM 1379 C CA . HIS A 1 191 ? -22.358 53.668 67.063 1.00 33.97 191 HIS A CA 1
ATOM 1380 C C . HIS A 1 191 ? -21.217 54.672 67.230 1.00 33.97 191 HIS A C 1
ATOM 1382 O O . HIS A 1 191 ? -20.179 54.523 66.553 1.00 33.97 191 HIS A O 1
#

Secondary structure (DSSP, 8-state):
-HHHHHHHHHHHHHHHHHHHHHHHHHHTS-TT--S-THHHHHHHHHHHHHHHHHHHHHHHHHHT--S---SHHHHHHHHHHHHHHHHHHHHHHHHHHHHHHSSSS--HHHHHHHHHHHHHHHHHHHHHHHHT----HHHHHHHHHHHHHHHHHHHHS--PPPP----------------------------

Sequence (191 aa):
MKALALPILFAIGTALCWGCYGPVIGKARHPEKLYSPFKPYVGIGVAYLVIAVFGGLAMMAFNGDSFSFTETEQSRAGIWGFLGGTLGALGALSLTSAMLSFEGPPKPQLVMPIVFGGAVSITAIVSVIQTRTVGNLWLWVGIAGVVVSIVLVAANTPHGHPPKKPGATEGESHASAGAMTPDSESTHASH

pLDDT: mean 73.88, std 19.27, range [27.92, 95.19]

Foldseek 3Di:
DVVVVVVVVVVVVVVVVLVVVLVVLLVVQDQVCPDDLVVVVVVVVVVCCCCVVVVVVVVCVVVVHDPDCPDPVSVVVVVVVVVVVVVVSVLSVVLSVVQVVPPHRGDSQLSSLCSVLVVVLVVLVVVCVVVVHDDDPVNVVSNVVSVVVSCVRSVPPDDPDDPDDPDDDDDPDDDDDDDDDDDDDDDDDDD